Protein 7NYO (pdb70)

B-factor: mean 26.91, std 14.04, range [10.86, 182.81]

Sequence (237 aa):
EQTHRAIFRFVPRHEDELELEEVDDPLLLVEELQAEDYWYEAYNMRTGARGVFPLYYAIEVTEQTHRAIFRFVPRRHEDELELEEVDDPLLVELQAEDYWYEEAYNMRTGARGVFPLYYAIEVTMEQTHRAIFRFVPRHEDELELEEVDDPLLVELQAEDYWYEAYNMRTGARGVFPLYYAIEVTEQTHRAIFRFVPRHEDELELEVDDPLLVELQAEDYWYEAYNMRTGARGVFPLYYAIEVT

Nearest PDB structures (foldseek):
  7nyo-assembly2_DDD  TM=1.004E+00  e=1.410E-10  Homo sapiens
  7nyk-assembly1_AAA  TM=9.822E-01  e=1.799E-10  Homo sapiens
  8rpp-assembly1_D  TM=9.770E-01  e=3.113E-10  Homo sapiens
  7nzb-assembly3_FFF  TM=9.819E-01  e=3.972E-10  Homo sapiens
  2lp5-assembly1_A  TM=8.849E-01  e=2.453E-05  Gallus gallus

Structure (mmCIF, N/CA/C/O backbone):
data_7NYO
#
_entry.id   7NYO
#
_cell.length_a   96.093
_cell.length_b   67.104
_cell.length_c   59.142
_cell.angle_alpha   90.000
_cell.angle_beta   126.701
_cell.angle_gamma   90.000
#
_symmetry.space_group_name_H-M   'C 1 2 1'
#
loop_
_entity.id
_entity.type
_entity.pdbx_description
1 polymer 'SH3 domain of JNK-interacting Protein 1 (JIP1)'
2 non-polymer 'TETRAETHYLENE GLYCOL'
3 non-polymer 'SULFATE ION'
4 non-polymer 1,2-ETHANEDIOL
5 water water
#
loop_
_atom_site.group_PDB
_atom_site.id
_atom_site.type_symbol
_atom_site.label_atom_id
_atom_site.label_alt_id
_atom_site.label_comp_id
_atom_site.label_asym_id
_atom_site.label_entity_id
_atom_site.label_seq_id
_atom_site.pdbx_PDB_ins_code
_atom_site.Cartn_x
_atom_site.Cartn_y
_atom_site.Cartn_z
_atom_site.occupancy
_atom_site.B_iso_or_equiv
_atom_site.auth_seq_id
_atom_site.auth_comp_id
_atom_site.auth_asym_id
_atom_site.auth_atom_id
_atom_site.pdbx_PDB_model_num
ATOM 1 N N . GLU A 1 4 ? 5.076 33.855 22.039 1.000 46.859 490 GLU AAA N 1
ATOM 2 C CA . GLU A 1 4 ? 3.751 33.656 21.402 1.000 48.808 490 GLU AAA CA 1
ATOM 3 C C . GLU A 1 4 ? 3.945 33.269 19.927 1.000 43.292 490 GLU AAA C 1
ATOM 4 O O . GLU A 1 4 ? 4.571 34.052 19.181 1.000 57.447 490 GLU AAA O 1
ATOM 10 N N . GLN A 1 5 ? 3.420 32.099 19.552 1.000 32.488 491 GLN AAA N 1
ATOM 11 C CA . GLN A 1 5 ? 3.467 31.492 18.196 1.000 29.418 491 GLN AAA CA 1
ATOM 12 C C . GLN A 1 5 ? 2.908 32.425 17.112 1.000 27.868 491 GLN AAA C 1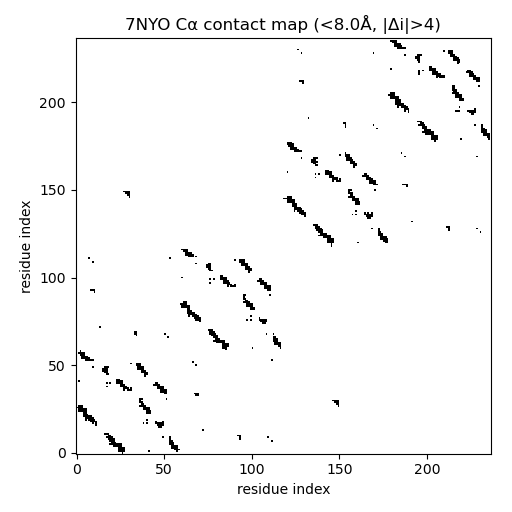
ATOM 13 O O . GLN A 1 5 ? 1.815 32.946 17.300 1.000 28.864 491 GLN AAA O 1
ATOM 19 N N . THR A 1 6 ? 3.630 32.525 15.991 1.000 21.327 492 THR AAA N 1
ATOM 20 C CA . THR A 1 6 ? 3.389 33.431 14.832 1.000 18.752 492 THR AAA CA 1
ATOM 21 C C . THR A 1 6 ? 3.006 32.612 13.608 1.000 18.790 492 THR AAA C 1
ATOM 22 O O . THR A 1 6 ? 2.271 33.163 12.737 1.000 18.070 492 THR AAA O 1
ATOM 26 N N . HIS A 1 7 ? 3.488 31.377 13.509 1.000 15.882 493 HIS AAA N 1
ATOM 27 C CA . HIS A 1 7 ? 3.267 30.502 12.321 1.000 15.222 493 HIS AAA CA 1
ATOM 28 C C . HIS A 1 7 ? 3.060 29.041 12.739 1.000 15.222 493 HIS AAA C 1
ATOM 29 O O . HIS A 1 7 ? 3.297 28.653 13.892 1.000 16.100 493 HIS AAA O 1
ATOM 36 N N . ARG A 1 8 ? 2.581 28.249 11.797 1.000 15.893 494 ARG AAA N 1
ATOM 37 C CA . ARG A 1 8 ? 2.376 26.803 11.933 1.000 14.714 494 ARG AAA CA 1
ATOM 38 C C . ARG A 1 8 ? 2.874 26.150 10.654 1.000 13.535 494 ARG AAA C 1
ATOM 39 O O . ARG A 1 8 ? 2.543 26.604 9.551 1.000 12.713 494 ARG AAA O 1
ATOM 47 N N . ALA A 1 9 ? 3.708 25.129 10.775 1.000 12.419 495 ALA AAA N 1
ATOM 48 C CA . ALA A 1 9 ? 4.163 24.320 9.639 1.000 12.406 495 ALA AAA CA 1
ATOM 49 C C . ALA A 1 9 ? 2.974 23.556 9.037 1.000 11.691 495 ALA AAA C 1
ATOM 50 O O . ALA A 1 9 ? 2.233 22.986 9.825 1.000 13.181 495 ALA AAA O 1
ATOM 52 N N . ILE A 1 10 ? 2.844 23.547 7.718 1.000 13.187 496 ILE AAA N 1
ATOM 53 C CA . ILE A 1 10 ? 1.772 22.777 6.992 1.000 14.324 496 ILE AAA CA 1
ATOM 54 C C . ILE A 1 10 ? 2.331 21.608 6.164 1.000 16.984 496 ILE AAA C 1
ATOM 55 O O . ILE A 1 10 ? 1.504 20.766 5.691 1.000 16.304 496 ILE AAA O 1
ATOM 60 N N . PHE A 1 11 ? 3.648 21.512 5.959 1.000 15.786 497 PHE AAA N 1
ATOM 61 C CA . PHE A 1 11 ? 4.337 20.432 5.220 1.000 18.826 497 PHE AAA CA 1
ATOM 62 C C . PHE A 1 11 ? 5.542 19.974 6.045 1.000 17.085 497 PHE AAA C 1
ATOM 63 O O . PHE A 1 11 ? 6.101 20.791 6.773 1.000 17.466 497 PHE AAA O 1
ATOM 71 N N . ARG A 1 12 ? 5.863 18.688 5.939 1.000 18.166 498 ARG AAA N 1
ATOM 72 C CA . ARG A 1 12 ? 7.056 18.057 6.565 1.000 18.756 498 ARG AAA CA 1
ATOM 73 C C . ARG A 1 12 ? 8.316 18.580 5.844 1.000 16.262 498 ARG AAA C 1
ATOM 74 O O . ARG A 1 12 ? 8.415 18.465 4.593 1.000 15.717 498 ARG AAA O 1
ATOM 82 N N . PHE A 1 13 ? 9.315 19.044 6.619 1.000 15.196 499 PHE AAA N 1
ATOM 83 C CA . PHE A 1 13 ? 10.583 19.596 6.073 1.000 14.610 499 PHE AAA CA 1
ATOM 84 C C . PHE A 1 13 ? 11.723 18.853 6.755 1.000 14.821 499 PHE AAA C 1
ATOM 85 O O . PHE A 1 13 ? 11.793 18.928 7.997 1.000 14.951 499 PHE AAA O 1
ATOM 93 N N . VAL A 1 14 ? 12.444 18.067 5.968 1.000 16.873 500 VAL AAA N 1
ATOM 94 C CA . VAL A 1 14 ? 13.558 17.207 6.459 1.000 17.057 500 VAL AAA CA 1
ATOM 95 C C . VAL A 1 14 ? 14.853 17.905 6.060 1.000 16.930 500 VAL AAA C 1
ATOM 96 O O . VAL A 1 14 ? 15.261 17.869 4.911 1.000 19.790 500 VAL AAA O 1
ATOM 100 N N . PRO A 1 15 ? 15.535 18.588 7.008 1.000 17.564 501 PRO AAA N 1
ATOM 101 C CA . PRO A 1 15 ? 16.830 19.192 6.729 1.000 18.177 501 PRO AAA CA 1
ATOM 102 C C . PRO A 1 15 ? 17.841 18.326 5.976 1.000 20.864 501 PRO AAA C 1
ATOM 103 O O . PRO A 1 15 ? 17.922 17.173 6.293 1.000 22.237 501 PRO AAA O 1
ATOM 107 N N . ARG A 1 16 ? 18.542 18.916 5.019 1.000 18.907 502 ARG AAA N 1
ATOM 108 C CA . ARG A 1 16 ? 19.749 18.336 4.366 1.000 20.494 502 ARG AAA CA 1
ATOM 109 C C . ARG A 1 16 ? 20.958 19.193 4.770 1.000 18.477 502 ARG AAA C 1
ATOM 110 O O . ARG A 1 16 ? 22.094 18.737 4.577 1.000 25.896 502 ARG AAA O 1
ATOM 118 N N . HIS A 1 17 ? 20.745 20.372 5.317 1.000 17.027 503 HIS AAA N 1
ATOM 119 C CA . HIS A 1 17 ? 21.835 21.368 5.579 1.000 17.303 503 HIS AAA CA 1
ATOM 120 C C . HIS A 1 17 ? 21.932 21.738 7.067 1.000 17.880 503 HIS AAA C 1
ATOM 121 O O . HIS A 1 17 ? 20.943 21.709 7.783 1.000 15.261 503 HIS AAA O 1
ATOM 128 N N . GLU A 1 18 ? 23.151 22.019 7.557 1.000 19.470 504 GLU AAA N 1
ATOM 129 C CA . GLU A 1 18 ? 23.420 22.143 9.016 1.000 21.448 504 GLU AAA CA 1
ATOM 130 C C . GLU A 1 18 ? 22.564 23.242 9.672 1.000 21.523 504 GLU AAA C 1
ATOM 131 O O . GLU A 1 18 ? 22.202 23.044 10.850 1.000 22.164 504 GLU AAA O 1
ATOM 137 N N . ASP A 1 19 ? 22.238 24.343 8.974 1.000 18.263 505 ASP AAA N 1
ATOM 138 C CA . ASP A 1 19 ? 21.499 25.514 9.561 1.000 16.036 505 ASP AAA CA 1
ATOM 139 C C . ASP A 1 19 ? 19.968 25.364 9.465 1.000 14.568 505 ASP AAA C 1
ATOM 140 O O . ASP A 1 19 ? 19.287 26.283 9.927 1.000 15.338 505 ASP AAA O 1
ATOM 145 N N . GLU A 1 20 ? 19.463 24.220 9.007 1.000 13.994 506 GLU AAA N 1
ATOM 146 C CA . GLU A 1 20 ? 18.011 24.052 8.752 1.000 13.385 506 GLU AAA CA 1
ATOM 147 C C . GLU A 1 20 ? 17.266 23.614 10.006 1.000 15.118 506 GLU AAA C 1
ATOM 148 O O . GLU A 1 20 ? 17.825 22.850 10.860 1.000 15.419 506 GLU AAA O 1
ATOM 154 N N . LEU A 1 21 ? 15.995 24.030 10.074 1.000 12.906 507 LEU AAA N 1
ATOM 155 C CA . LEU A 1 21 ? 15.030 23.651 11.129 1.000 13.951 507 LEU AAA CA 1
ATOM 156 C C . LEU A 1 21 ? 14.157 22.492 10.654 1.000 14.724 507 LEU AAA C 1
ATOM 157 O O . LEU A 1 21 ? 13.431 22.688 9.669 1.000 17.197 507 LEU AAA O 1
ATOM 162 N N . GLU A 1 22 ? 14.126 21.387 11.382 1.000 15.746 508 GLU AAA N 1
ATOM 163 C CA . GLU A 1 22 ? 13.220 20.260 11.075 1.000 16.340 508 GLU AAA CA 1
ATOM 164 C C . GLU A 1 22 ? 11.787 20.684 11.401 1.000 13.297 508 GLU AAA C 1
ATOM 165 O O . GLU A 1 22 ? 11.528 21.193 12.512 1.000 15.291 508 GLU AAA O 1
ATOM 171 N N . LEU A 1 23 ? 10.865 20.522 10.433 1.000 14.503 509 LEU AAA N 1
ATOM 172 C CA . LEU A 1 23 ? 9.412 20.722 10.682 1.000 14.768 509 LEU AAA CA 1
ATOM 173 C C . LEU A 1 23 ? 8.631 19.418 10.503 1.000 13.948 509 LEU AAA C 1
ATOM 174 O O . LEU A 1 23 ? 8.884 18.706 9.510 1.000 15.227 509 LEU AAA O 1
ATOM 179 N N A GLU A 1 24 ? 7.686 19.169 11.417 0.660 14.373 510 GLU AAA N 1
ATOM 180 N N B GLU A 1 24 ? 7.695 19.142 11.416 0.330 13.477 510 GLU AAA N 1
ATOM 181 C CA A GLU A 1 24 ? 6.563 18.204 11.230 0.660 16.868 510 GLU AAA CA 1
ATOM 182 C CA B GLU A 1 24 ? 6.577 18.185 11.187 0.330 14.912 510 GLU AAA CA 1
ATOM 183 C C A GLU A 1 24 ? 5.288 19.018 11.000 0.660 14.633 510 GLU AAA C 1
ATOM 184 C C B GLU A 1 24 ? 5.301 19.005 10.994 0.330 14.715 510 GLU AAA C 1
ATOM 185 O O A GLU A 1 24 ? 5.181 20.135 11.526 0.660 14.741 510 GLU AAA O 1
ATOM 186 O O B GLU A 1 24 ? 5.220 20.122 11.530 0.330 13.978 510 GLU AAA O 1
ATOM 197 N N . VAL A 1 25 ? 4.348 18.458 10.244 1.000 15.920 511 VAL AAA N 1
ATOM 198 C CA . VAL A 1 25 ? 3.038 19.118 10.028 1.000 14.359 511 VAL AAA CA 1
ATOM 199 C C . VAL A 1 25 ? 2.430 19.467 11.397 1.000 14.643 511 VAL AAA C 1
ATOM 200 O O . VAL A 1 25 ? 2.412 18.573 12.297 1.000 15.233 511 VAL AAA O 1
ATOM 204 N N . ASP A 1 26 ? 1.962 20.710 11.538 1.000 14.047 512 ASP AAA N 1
ATOM 205 C CA . ASP A 1 26 ? 1.291 21.284 12.723 1.000 14.683 512 ASP AAA CA 1
ATOM 206 C C . ASP A 1 26 ? 2.295 21.847 13.733 1.000 15.295 512 ASP AAA C 1
ATOM 207 O O . ASP A 1 26 ? 1.819 22.345 14.755 1.000 16.607 512 ASP AAA O 1
ATOM 212 N N . ASP A 1 27 ? 3.613 21.811 13.477 1.000 14.268 513 ASP AAA N 1
ATOM 213 C CA . ASP A 1 27 ? 4.511 22.376 14.511 1.000 13.570 513 ASP AAA CA 1
ATOM 214 C C . ASP A 1 27 ? 4.212 23.863 14.675 1.000 13.159 513 ASP AAA C 1
ATOM 215 O O . ASP A 1 27 ? 4.182 24.603 13.692 1.000 13.871 513 ASP AAA O 1
ATOM 220 N N . PRO A 1 28 ? 4.097 24.352 15.935 1.000 14.417 514 PRO AAA N 1
ATOM 221 C CA . PRO A 1 28 ? 4.013 25.793 16.191 1.000 12.960 514 PRO AAA CA 1
ATOM 222 C C . PRO A 1 28 ? 5.384 26.473 16.123 1.000 14.224 514 PRO AAA C 1
ATOM 223 O O . PRO A 1 28 ? 6.298 25.918 16.679 1.000 15.207 514 PRO AAA O 1
ATOM 227 N N . LEU A 1 29 ? 5.479 27.647 15.489 1.000 14.728 515 LEU AAA N 1
ATOM 228 C CA . LEU A 1 29 ? 6.760 28.310 15.177 1.000 13.895 515 LEU AAA CA 1
ATOM 229 C C . LEU A 1 29 ? 6.700 29.753 15.647 1.000 16.517 515 LEU AAA C 1
ATOM 230 O O . LEU A 1 29 ? 5.650 30.364 15.565 1.000 15.455 515 LEU AAA O 1
ATOM 235 N N . LEU A 1 30 ? 7.822 30.242 16.164 1.000 17.236 516 LEU AAA N 1
ATOM 236 C CA A LEU A 1 30 ? 8.027 31.663 16.536 0.500 18.061 516 LEU AAA CA 1
ATOM 237 C CA B LEU A 1 30 ? 8.028 31.664 16.531 0.500 17.553 516 LEU AAA CA 1
ATOM 238 C C . LEU A 1 30 ? 9.034 32.237 15.538 1.000 17.270 516 LEU AAA C 1
ATOM 239 O O . LEU A 1 30 ? 10.206 31.781 15.571 1.000 16.393 516 LEU AAA O 1
ATOM 248 N N . VAL A 1 31 ? 8.566 33.125 14.660 1.000 17.623 517 VAL AAA N 1
ATOM 249 C CA . VAL A 1 31 ? 9.365 33.878 13.665 1.000 18.430 517 VAL AAA CA 1
ATOM 250 C C . VAL A 1 31 ? 9.434 35.327 14.153 1.000 21.434 517 VAL AAA C 1
ATOM 251 O O . VAL A 1 31 ? 8.366 36.012 14.192 1.000 22.180 517 VAL AAA O 1
ATOM 255 N N . GLU A 1 32 ? 10.631 35.750 14.566 1.000 21.813 518 GLU AAA N 1
ATOM 256 C CA A GLU A 1 32 ? 10.918 37.119 15.079 0.500 24.608 518 GLU AAA CA 1
ATOM 257 C CA B GLU A 1 32 ? 10.865 37.132 15.066 0.500 24.492 518 GLU AAA CA 1
ATOM 258 C C . GLU A 1 32 ? 11.376 38.018 13.918 1.000 20.857 518 GLU AAA C 1
ATOM 259 O O . GLU A 1 32 ? 11.050 39.213 13.943 1.000 23.025 518 GLU AAA O 1
ATOM 270 N N . LEU A 1 33 ? 12.172 37.469 12.992 1.000 22.240 519 LEU AAA N 1
ATOM 271 C CA . LEU A 1 33 ? 12.940 38.247 11.975 1.000 19.677 519 LEU AAA CA 1
ATOM 272 C C . LEU A 1 33 ? 12.215 38.297 10.636 1.000 20.153 519 LEU AAA C 1
ATOM 273 O O . LEU A 1 33 ? 11.514 37.347 10.333 1.000 18.693 519 LEU AAA O 1
ATOM 278 N N . GLN A 1 34 ? 12.511 39.319 9.824 1.000 21.625 520 GLN AAA N 1
ATOM 279 C CA . GLN A 1 34 ? 12.081 39.402 8.398 1.000 23.115 520 GLN AAA CA 1
ATOM 280 C C . GLN A 1 34 ? 12.662 38.215 7.642 1.000 21.400 520 GLN AAA C 1
ATOM 281 O O . GLN A 1 34 ? 13.777 37.823 7.977 1.000 22.527 520 GLN AAA O 1
ATOM 287 N N . ALA A 1 35 ? 11.923 37.652 6.674 1.000 23.476 521 ALA AAA N 1
ATOM 288 C CA . ALA A 1 35 ? 12.420 36.606 5.750 1.000 26.670 521 ALA AAA CA 1
ATOM 289 C C . ALA A 1 35 ? 13.632 37.163 5.004 1.000 24.621 521 ALA AAA C 1
ATOM 290 O O . ALA A 1 35 ? 13.693 38.382 4.744 1.000 29.735 521 ALA AAA O 1
ATOM 292 N N . GLU A 1 36 ? 14.564 36.300 4.643 1.000 23.742 522 GLU AAA N 1
ATOM 293 C CA . GLU A 1 36 ? 15.732 36.703 3.817 1.000 25.198 522 GLU AAA CA 1
ATOM 294 C C . GLU A 1 36 ? 15.737 35.780 2.601 1.000 23.489 522 GLU AAA C 1
ATOM 295 O O . GLU A 1 36 ? 15.933 34.605 2.795 1.000 24.054 522 GLU AAA O 1
ATOM 301 N N . ASP A 1 37 ? 15.470 36.302 1.405 1.000 22.797 523 ASP AAA N 1
ATOM 302 C CA . ASP A 1 37 ? 15.493 35.482 0.171 1.000 23.305 523 ASP AAA CA 1
ATOM 303 C C . ASP A 1 37 ? 14.500 34.322 0.341 1.000 18.319 523 ASP AAA C 1
ATOM 304 O O . ASP A 1 37 ? 14.818 33.228 -0.085 1.000 18.302 523 ASP AAA O 1
ATOM 309 N N . TYR A 1 38 ? 13.342 34.564 0.950 1.000 19.411 524 TYR AAA N 1
ATOM 310 C CA . TYR A 1 38 ? 12.222 33.591 1.026 1.000 19.730 524 TYR AAA CA 1
ATOM 311 C C . TYR A 1 38 ? 12.589 32.395 1.908 1.000 18.723 524 TYR AAA C 1
ATOM 312 O O . TYR A 1 38 ? 12.040 31.288 1.757 1.000 17.131 524 TYR AAA O 1
ATOM 321 N N . TRP A 1 39 ? 13.489 32.619 2.858 1.000 14.977 525 TRP AAA N 1
ATOM 322 C CA . TRP A 1 39 ? 13.681 31.705 4.013 1.000 14.536 525 TRP AAA CA 1
ATOM 323 C C . TRP A 1 39 ? 13.258 32.419 5.308 1.000 14.798 525 TRP AAA C 1
ATOM 324 O O . TRP A 1 39 ? 13.517 33.637 5.455 1.000 18.549 525 TRP AAA O 1
ATOM 335 N N . TYR A 1 40 ? 12.667 31.677 6.233 1.000 14.254 526 TYR AAA N 1
ATOM 336 C CA . TYR A 1 40 ? 12.362 32.130 7.603 1.000 15.117 526 TYR AAA CA 1
ATOM 337 C C . TYR A 1 40 ? 13.392 31.543 8.563 1.000 15.924 526 TYR AAA C 1
ATOM 338 O O . TYR A 1 40 ? 13.744 30.370 8.445 1.000 17.065 526 TYR AAA O 1
ATOM 347 N N . GLU A 1 41 ? 13.801 32.347 9.538 1.000 16.485 527 GLU AAA N 1
ATOM 348 C CA . GLU A 1 41 ? 14.508 31.846 10.737 1.000 16.503 527 GLU AAA CA 1
ATOM 349 C C . GLU A 1 41 ? 13.452 31.666 11.829 1.000 16.264 527 GLU AAA C 1
ATOM 350 O O . GLU A 1 41 ? 12.630 32.588 11.985 1.000 16.734 527 GLU AAA O 1
ATOM 356 N N . ALA A 1 42 ? 13.418 30.533 12.535 1.000 14.381 528 ALA AAA N 1
ATOM 357 C CA . ALA A 1 42 ? 12.374 30.297 13.557 1.000 14.776 528 ALA AAA CA 1
ATOM 358 C C . ALA A 1 42 ? 12.865 29.461 14.723 1.000 13.062 528 ALA AAA C 1
ATOM 359 O O . ALA A 1 42 ? 13.904 28.830 14.583 1.000 13.606 528 ALA AAA O 1
ATOM 361 N N . TYR A 1 43 ? 12.110 29.556 15.798 1.000 12.781 529 TYR AAA N 1
ATOM 362 C CA . TYR A 1 43 ? 12.137 28.679 16.986 1.000 14.393 529 TYR AAA CA 1
ATOM 363 C C . TYR A 1 43 ? 10.929 27.752 16.888 1.000 14.253 529 TYR AAA C 1
ATOM 364 O O . TYR A 1 43 ? 9.809 28.269 16.692 1.000 14.141 529 TYR AAA O 1
ATOM 373 N N . ASN A 1 44 ? 11.186 26.462 16.867 1.000 12.671 530 ASN AAA N 1
ATOM 374 C CA . ASN A 1 44 ? 10.147 25.400 16.867 1.000 12.662 530 ASN AAA CA 1
ATOM 375 C C . ASN A 1 44 ? 9.693 25.169 18.302 1.000 14.828 530 ASN AAA C 1
ATOM 376 O O . ASN A 1 44 ? 10.463 24.640 19.073 1.000 16.087 530 ASN AAA O 1
ATOM 381 N N . MET A 1 45 ? 8.458 25.498 18.621 1.000 16.083 531 MET AAA N 1
ATOM 382 C CA . MET A 1 45 ? 7.921 25.491 19.989 1.000 15.624 531 MET AAA CA 1
ATOM 383 C C . MET A 1 45 ? 7.618 24.077 20.462 1.000 17.832 531 MET AAA C 1
ATOM 384 O O . MET A 1 45 ? 7.486 23.919 21.693 1.000 21.530 531 MET AAA O 1
ATOM 389 N N . ARG A 1 46 ? 7.525 23.091 19.553 1.000 14.848 532 ARG AAA N 1
ATOM 390 C CA . ARG A 1 46 ? 7.432 21.660 19.930 1.000 17.179 532 ARG AAA CA 1
ATOM 391 C C . ARG A 1 46 ? 8.822 21.175 20.376 1.000 17.559 532 ARG AAA C 1
ATOM 392 O O . ARG A 1 46 ? 8.935 20.582 21.440 1.000 21.881 532 ARG AAA O 1
ATOM 400 N N . THR A 1 47 ? 9.808 21.311 19.517 1.000 16.009 533 THR AAA N 1
ATOM 401 C CA . THR A 1 47 ? 11.112 20.635 19.683 1.000 17.312 533 THR AAA CA 1
ATOM 402 C C . THR A 1 47 ? 12.068 21.520 20.488 1.000 15.612 533 THR AAA C 1
ATOM 403 O O . THR A 1 47 ? 12.972 20.945 21.124 1.000 17.893 533 THR AAA O 1
ATOM 407 N N . GLY A 1 48 ? 11.913 22.842 20.457 1.000 15.020 534 GLY AAA N 1
ATOM 408 C CA . GLY A 1 48 ? 12.897 23.765 21.071 1.000 13.429 534 GLY AAA CA 1
ATOM 409 C C . GLY A 1 48 ? 14.067 24.044 20.142 1.000 15.430 534 GLY AAA C 1
ATOM 410 O O . GLY A 1 48 ? 15.030 24.700 20.596 1.000 17.103 534 GLY AAA O 1
ATOM 411 N N . ALA A 1 49 ? 14.080 23.503 18.927 1.000 12.905 535 ALA AAA N 1
ATOM 412 C CA . ALA A 1 49 ? 15.142 23.678 17.916 1.000 13.604 535 ALA AAA CA 1
ATOM 413 C C . ALA A 1 49 ? 14.978 25.036 17.208 1.000 15.057 535 ALA AAA C 1
ATOM 414 O O . ALA A 1 49 ? 13.858 25.558 17.123 1.000 14.105 535 ALA AAA O 1
ATOM 416 N N . ARG A 1 50 ? 16.064 25.554 16.678 1.000 14.620 536 ARG AAA N 1
ATOM 417 C CA . ARG A 1 50 ? 16.192 26.808 15.907 1.000 14.878 536 ARG AAA CA 1
ATOM 418 C C . ARG A 1 50 ? 16.831 26.505 14.550 1.000 15.057 536 ARG AAA C 1
ATOM 419 O O . ARG A 1 50 ? 17.727 25.617 14.449 1.000 14.944 536 ARG AAA O 1
ATOM 427 N N . GLY A 1 51 ? 16.518 27.322 13.564 1.000 13.580 537 GLY AAA N 1
ATOM 428 C CA . GLY A 1 51 ? 17.114 27.242 12.223 1.000 11.550 537 GLY AAA CA 1
ATOM 429 C C . GLY A 1 51 ? 16.182 27.795 11.127 1.000 10.860 537 GLY AAA C 1
ATOM 430 O O . GLY A 1 51 ? 15.141 28.417 11.458 1.000 13.413 537 GLY 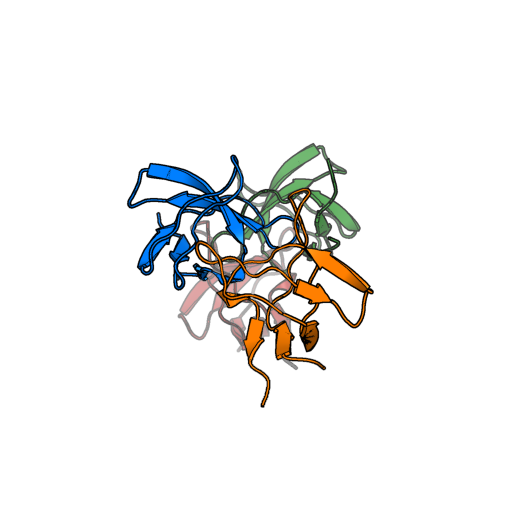AAA O 1
ATOM 431 N N . VAL A 1 52 ? 16.615 27.674 9.906 1.000 11.473 538 VAL AAA N 1
ATOM 432 C CA . VAL A 1 52 ? 15.897 28.299 8.742 1.000 13.023 538 VAL AAA CA 1
ATOM 433 C C . VAL A 1 52 ? 15.069 27.242 8.028 1.000 13.991 538 VAL AAA C 1
ATOM 434 O O . VAL A 1 52 ? 15.386 26.083 8.070 1.000 13.088 538 VAL AAA O 1
ATOM 438 N N . PHE A 1 53 ? 14.000 27.676 7.370 1.000 11.870 539 PHE AAA N 1
ATOM 439 C CA . PHE A 1 53 ? 13.226 26.770 6.507 1.000 13.016 539 PHE AAA CA 1
ATOM 440 C C . PHE A 1 53 ? 12.602 27.617 5.408 1.000 12.856 539 PHE AAA C 1
ATOM 441 O O . PHE A 1 53 ? 12.481 28.830 5.546 1.000 13.318 539 PHE AAA O 1
ATOM 449 N N . PRO A 1 54 ? 12.182 26.974 4.299 1.000 14.764 540 PRO AAA N 1
ATOM 450 C CA . PRO A 1 54 ? 11.689 27.700 3.131 1.000 14.982 540 PRO AAA CA 1
ATOM 451 C C . PRO A 1 54 ? 10.283 28.249 3.414 1.000 14.539 540 PRO AAA C 1
ATOM 452 O O . PRO A 1 54 ? 9.514 27.596 4.018 1.000 15.373 540 PRO AAA O 1
ATOM 456 N N . LEU A 1 55 ? 10.072 29.508 3.082 1.000 14.716 541 LEU AAA N 1
ATOM 457 C CA . LEU A 1 55 ? 8.924 30.335 3.546 1.000 16.522 541 LEU AAA CA 1
ATOM 458 C C . LEU A 1 55 ? 7.551 29.649 3.328 1.000 14.604 541 LEU AAA C 1
ATOM 459 O O . LEU A 1 55 ? 6.692 29.788 4.204 1.000 16.060 541 LEU AAA O 1
ATOM 464 N N . TYR A 1 56 ? 7.366 28.879 2.251 1.000 13.957 542 TYR AAA N 1
ATOM 465 C CA . TYR A 1 56 ? 6.008 28.384 1.900 1.000 14.113 542 TYR AAA CA 1
ATOM 466 C C . TYR A 1 56 ? 5.626 27.103 2.640 1.000 14.406 542 TYR AAA C 1
ATOM 467 O O . TYR A 1 56 ? 4.518 26.528 2.427 1.000 15.170 542 TYR AAA O 1
ATOM 476 N N . TYR A 1 57 ? 6.521 26.604 3.508 1.000 11.991 543 TYR AAA N 1
ATOM 477 C CA . TYR A 1 57 ? 6.246 25.458 4.392 1.000 12.009 543 TYR AAA CA 1
ATOM 478 C C . TYR A 1 57 ? 5.360 25.865 5.593 1.000 12.024 543 TYR AAA C 1
ATOM 479 O O . TYR A 1 57 ? 4.905 24.942 6.339 1.000 12.708 543 TYR AAA O 1
ATOM 488 N N . ALA A 1 58 ? 5.128 27.167 5.859 1.000 13.352 544 ALA AAA N 1
ATOM 489 C CA . ALA A 1 58 ? 4.325 27.597 7.014 1.000 14.625 544 ALA AAA CA 1
ATOM 490 C C . ALA A 1 58 ? 3.245 28.601 6.621 1.000 14.244 544 ALA AAA C 1
ATOM 491 O O . ALA A 1 58 ? 3.455 29.320 5.639 1.000 15.495 544 ALA AAA O 1
ATOM 493 N N . ILE A 1 59 ? 2.150 28.586 7.382 1.000 14.716 545 ILE AAA N 1
ATOM 494 C CA . ILE A 1 59 ? 1.135 29.674 7.355 1.000 16.312 545 ILE AAA CA 1
ATOM 495 C C . ILE A 1 59 ? 1.275 30.557 8.596 1.000 17.350 545 ILE AAA C 1
ATOM 496 O O . ILE A 1 59 ? 1.706 30.059 9.655 1.000 17.492 545 ILE AAA O 1
ATOM 501 N N . GLU A 1 60 ? 0.917 31.836 8.440 1.000 16.582 546 GLU AAA N 1
ATOM 502 C CA . GLU A 1 60 ? 0.850 32.866 9.509 1.000 19.474 546 GLU AAA CA 1
ATOM 503 C C . GLU A 1 60 ? -0.366 32.583 10.385 1.000 18.603 546 GLU AAA C 1
ATOM 504 O O . GLU A 1 60 ? -1.472 32.407 9.805 1.000 19.893 546 GLU AAA O 1
ATOM 510 N N . VAL A 1 61 ? -0.232 32.552 11.716 1.000 18.528 547 VAL AAA N 1
ATOM 511 C CA . VAL A 1 61 ? -1.435 32.375 12.575 1.000 21.691 547 VAL AAA CA 1
ATOM 512 C C . VAL A 1 61 ? -1.685 33.698 13.312 1.000 30.100 547 VAL AAA C 1
ATOM 513 O O . VAL A 1 61 ? -0.719 34.372 13.707 1.000 33.610 547 VAL AAA O 1
ATOM 517 N N . THR A 1 62 ? -2.967 34.070 13.387 1.000 44.017 548 THR AAA N 1
ATOM 518 C CA . THR A 1 62 ? -3.462 35.449 13.652 1.000 49.803 548 THR AAA CA 1
ATOM 519 C C . THR A 1 62 ? -3.403 35.715 15.161 1.000 78.551 548 THR AAA C 1
ATOM 520 O O . THR A 1 62 ? -4.234 36.440 15.678 1.000 71.675 548 THR AAA O 1
ATOM 524 N N . GLU B 1 4 ? 11.933 15.035 -21.520 1.000 52.284 490 GLU BBB N 1
ATOM 525 C CA . GLU B 1 4 ? 10.802 16.002 -21.550 1.000 44.916 490 GLU BBB CA 1
ATOM 526 C C . GLU B 1 4 ? 10.449 16.461 -20.130 1.000 36.766 490 GLU BBB C 1
ATOM 527 O O . GLU B 1 4 ? 10.833 15.781 -19.170 1.000 35.858 490 GLU BBB O 1
ATOM 533 N N . GLN B 1 5 ? 9.728 17.578 -20.010 1.000 35.644 491 GLN BBB N 1
ATOM 534 C CA . GLN B 1 5 ? 9.321 18.182 -18.707 1.000 27.962 491 GLN BBB CA 1
ATOM 535 C C . GLN B 1 5 ? 8.501 17.198 -17.876 1.000 23.521 491 GLN BBB C 1
ATOM 536 O O . GLN B 1 5 ? 7.440 16.783 -18.379 1.000 28.775 491 GLN BBB O 1
ATOM 542 N N . THR B 1 6 ? 8.914 16.921 -16.629 1.000 24.394 492 THR BBB N 1
ATOM 543 C CA . THR B 1 6 ? 8.235 16.015 -15.652 1.000 22.344 492 THR BBB CA 1
ATOM 544 C C . THR B 1 6 ? 7.502 16.851 -14.595 1.000 25.246 492 THR BBB C 1
ATOM 545 O O . THR B 1 6 ? 6.469 16.398 -14.114 1.000 25.687 492 THR BBB O 1
ATOM 549 N N . HIS B 1 7 ? 8.039 18.011 -14.206 1.000 20.022 493 HIS BBB N 1
ATOM 550 C CA . HIS B 1 7 ? 7.518 18.744 -13.029 1.000 16.126 493 HIS BBB CA 1
ATOM 551 C C . HIS B 1 7 ? 7.419 20.235 -13.343 1.000 15.486 493 H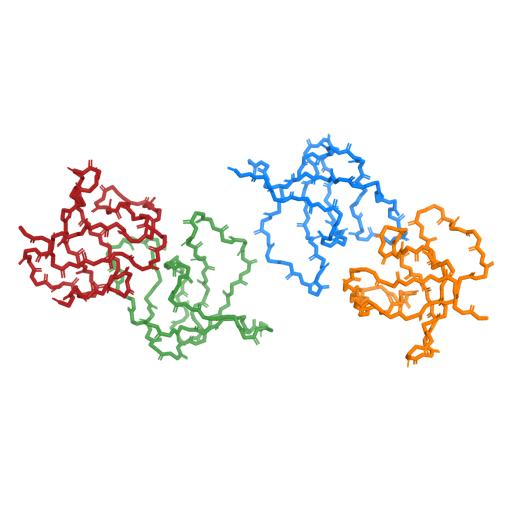IS BBB C 1
ATOM 552 O O . HIS B 1 7 ? 7.997 20.675 -14.324 1.000 16.545 493 HIS BBB O 1
ATOM 559 N N . ARG B 1 8 ? 6.781 20.995 -12.461 1.000 15.057 494 ARG BBB N 1
ATOM 560 C CA . ARG B 1 8 ? 6.680 22.466 -12.593 1.000 15.125 494 ARG BBB CA 1
ATOM 561 C C . ARG B 1 8 ? 6.867 23.103 -11.197 1.000 14.821 494 ARG BBB C 1
ATOM 562 O O . ARG B 1 8 ? 6.256 22.610 -10.207 1.000 12.947 494 ARG BBB O 1
ATOM 570 N N . ALA B 1 9 ? 7.692 24.157 -11.114 1.000 14.903 495 ALA BBB N 1
ATOM 571 C CA . ALA B 1 9 ? 7.903 24.870 -9.825 1.000 14.155 495 ALA BBB CA 1
ATOM 572 C C . ALA B 1 9 ? 6.633 25.663 -9.461 1.000 14.204 495 ALA BBB C 1
ATOM 573 O O . ALA B 1 9 ? 6.078 26.304 -10.358 1.000 15.265 495 ALA BBB O 1
ATOM 575 N N . ILE B 1 10 ? 6.212 25.629 -8.201 1.000 13.652 496 ILE BBB N 1
ATOM 576 C CA . ILE B 1 10 ? 4.975 26.332 -7.756 1.000 14.947 496 ILE BBB CA 1
ATOM 577 C C . ILE B 1 10 ? 5.307 27.446 -6.748 1.000 16.093 496 ILE BBB C 1
ATOM 578 O O . ILE B 1 10 ? 4.452 28.299 -6.513 1.000 15.915 496 ILE BBB O 1
ATOM 583 N N . PHE B 1 11 ? 6.511 27.459 -6.149 1.000 15.503 497 PHE BBB N 1
ATOM 584 C CA . PHE B 1 11 ? 6.943 28.505 -5.191 1.000 15.726 497 PHE BBB CA 1
ATOM 585 C C . PHE B 1 11 ? 8.358 28.971 -5.523 1.000 15.519 497 PHE BBB C 1
ATOM 586 O O . PHE B 1 11 ? 9.146 28.114 -5.953 1.000 17.204 497 PHE BBB O 1
ATOM 594 N N . ARG B 1 12 ? 8.613 30.284 -5.346 1.000 17.484 498 ARG BBB N 1
ATOM 595 C CA . ARG B 1 12 ? 9.936 30.960 -5.494 1.000 14.944 498 ARG BBB CA 1
ATOM 596 C C . ARG B 1 12 ? 10.907 30.318 -4.500 1.000 14.942 498 ARG BBB C 1
ATOM 597 O O . ARG B 1 12 ? 10.603 30.320 -3.302 1.000 13.975 498 ARG BBB O 1
ATOM 605 N N . PHE B 1 13 ? 12.047 29.843 -5.016 1.000 12.858 499 PHE BBB N 1
ATOM 606 C CA . PHE B 1 13 ? 13.106 29.246 -4.166 1.000 13.427 499 PHE BBB CA 1
ATOM 607 C C . PHE B 1 13 ? 14.430 29.904 -4.553 1.000 13.478 499 PHE BBB C 1
ATOM 608 O O . PHE B 1 13 ? 14.885 29.695 -5.644 1.000 12.972 499 PHE BBB O 1
ATOM 616 N N . VAL B 1 14 ? 14.977 30.670 -3.600 1.000 15.329 500 VAL BBB N 1
ATOM 617 C CA . VAL B 1 14 ? 16.309 31.311 -3.745 1.000 15.793 500 VAL BBB CA 1
ATOM 618 C C . VAL B 1 14 ? 17.320 30.468 -2.947 1.000 14.227 500 VAL BBB C 1
ATOM 619 O O . VAL B 1 14 ? 17.214 30.339 -1.741 1.000 14.649 500 VAL BBB O 1
ATOM 623 N N . PRO B 1 15 ? 18.284 29.803 -3.612 1.000 16.577 501 PRO BBB N 1
ATOM 624 C CA . PRO B 1 15 ? 19.311 29.044 -2.901 1.000 15.847 501 PRO BBB CA 1
ATOM 625 C C . PRO B 1 15 ? 20.042 29.822 -1.789 1.000 17.849 501 PRO BBB C 1
ATOM 626 O O . PRO B 1 15 ? 20.459 30.964 -1.964 1.000 19.773 501 PRO BBB O 1
ATOM 630 N N . ARG B 1 16 ? 20.163 29.152 -0.654 1.000 16.649 502 ARG BBB N 1
ATOM 631 C CA A ARG B 1 16 ? 20.999 29.568 0.507 0.500 18.486 502 ARG BBB CA 1
ATOM 632 C CA B ARG B 1 16 ? 21.003 29.583 0.488 0.500 17.338 502 ARG BBB CA 1
ATOM 633 C C . ARG B 1 16 ? 22.203 28.625 0.579 1.000 16.578 502 ARG BBB C 1
ATOM 634 O O . ARG B 1 16 ? 23.228 29.020 1.153 1.000 19.454 502 ARG BBB O 1
ATOM 649 N N . HIS B 1 17 ? 22.091 27.423 0.009 1.000 15.146 503 HIS BBB N 1
ATOM 650 C CA . HIS B 1 17 ? 23.098 26.345 0.175 1.000 15.572 503 HIS BBB CA 1
ATOM 651 C C . HIS B 1 17 ? 23.684 25.955 -1.170 1.000 17.156 503 HIS BBB C 1
ATOM 652 O O . HIS B 1 17 ? 23.064 26.195 -2.222 1.000 19.044 503 HIS BBB O 1
ATOM 659 N N . GLU B 1 18 ? 24.881 25.375 -1.147 1.000 17.471 504 GLU BBB N 1
ATOM 660 C CA . GLU B 1 18 ? 25.711 25.270 -2.374 1.000 18.155 504 GLU BBB CA 1
ATOM 661 C C . GLU B 1 18 ? 25.177 24.197 -3.341 1.000 17.994 504 GLU BBB C 1
ATOM 662 O O . GLU B 1 18 ? 25.624 24.202 -4.474 1.000 21.583 504 GLU BBB O 1
ATOM 668 N N . ASP B 1 19 ? 24.282 23.304 -2.933 1.000 17.296 505 ASP BBB N 1
ATOM 669 C CA . ASP B 1 19 ? 23.768 22.233 -3.844 1.000 15.881 505 ASP BBB CA 1
ATOM 670 C C . ASP B 1 19 ? 22.356 22.551 -4.335 1.000 17.240 505 ASP BBB C 1
ATOM 671 O O . ASP B 1 19 ? 21.779 21.666 -5.013 1.000 17.059 505 ASP BBB O 1
ATOM 676 N N . GLU B 1 20 ? 21.834 23.748 -4.060 1.000 14.269 506 GLU BBB N 1
ATOM 677 C CA . GLU B 1 20 ? 20.396 24.013 -4.319 1.000 14.439 506 GLU BBB CA 1
ATOM 678 C C . GLU B 1 20 ? 20.198 24.548 -5.733 1.000 16.351 506 GLU BBB C 1
ATOM 679 O O . GLU B 1 20 ? 21.040 25.286 -6.266 1.000 18.529 506 GLU BBB O 1
ATOM 685 N N . LEU B 1 21 ? 18.996 24.274 -6.257 1.000 13.294 507 LEU BBB N 1
ATOM 686 C CA . LEU B 1 21 ? 18.508 24.775 -7.566 1.000 15.614 507 LEU BBB CA 1
ATOM 687 C C . LEU B 1 21 ? 17.586 25.983 -7.371 1.000 15.181 507 LEU BBB C 1
ATOM 688 O O . LEU B 1 21 ? 16.555 25.838 -6.685 1.000 16.805 507 LEU BBB O 1
ATOM 693 N N . GLU B 1 22 ? 17.916 27.108 -7.985 1.000 15.377 508 GLU BBB N 1
ATOM 694 C CA . GLU B 1 22 ? 17.007 28.286 -7.999 1.000 16.681 508 GLU BBB CA 1
ATOM 695 C C . GLU B 1 22 ? 15.724 27.931 -8.781 1.000 17.508 508 GLU BBB C 1
ATOM 696 O O . GLU B 1 22 ? 15.815 27.342 -9.890 1.000 16.899 508 GLU BBB O 1
ATOM 702 N N . LEU B 1 23 ? 14.585 28.287 -8.194 1.000 13.331 509 LEU BBB N 1
ATOM 703 C CA . LEU B 1 23 ? 13.248 28.195 -8.874 1.000 13.546 509 LEU BBB CA 1
ATOM 704 C C . LEU B 1 23 ? 12.557 29.547 -8.917 1.000 14.442 509 LEU BBB C 1
ATOM 705 O O . LEU B 1 23 ? 12.486 30.232 -7.898 1.000 16.663 509 LEU BBB O 1
ATOM 710 N N A GLU B 1 24 ? 11.920 29.789 -10.062 0.500 16.597 510 GLU BBB N 1
ATOM 711 N N B GLU B 1 24 ? 12.003 29.883 -10.087 0.500 16.262 510 GLU BBB N 1
ATOM 712 C CA A GLU B 1 24 ? 10.891 30.837 -10.276 0.500 18.303 510 GLU BBB CA 1
ATOM 713 C CA B GLU B 1 24 ? 10.895 30.870 -10.243 0.500 17.782 510 GLU BBB CA 1
ATOM 714 C C A GLU B 1 24 ? 9.564 30.114 -10.491 0.500 18.871 510 GLU BBB C 1
ATOM 715 C C B GLU B 1 24 ? 9.581 30.111 -10.451 0.500 18.582 510 GLU BBB C 1
ATOM 716 O O A GLU B 1 24 ? 9.585 28.977 -11.012 0.500 16.042 510 GLU BBB O 1
ATOM 717 O O B GLU B 1 24 ? 9.623 28.964 -10.953 0.500 15.912 510 GLU BBB O 1
ATOM 728 N N . VAL B 1 25 ? 8.462 30.726 -10.074 1.000 18.165 511 VAL BBB N 1
ATOM 729 C CA . VAL B 1 25 ? 7.126 30.099 -10.247 1.000 18.619 511 VAL BBB CA 1
ATOM 730 C C . VAL B 1 25 ? 6.911 29.706 -11.724 1.000 17.418 511 VAL BBB C 1
ATOM 731 O O . VAL B 1 25 ? 7.190 30.531 -12.610 1.000 19.840 511 VAL BBB O 1
ATOM 735 N N . ASP B 1 26 ? 6.389 28.498 -11.966 1.000 18.326 512 ASP BBB N 1
ATOM 736 C CA . ASP B 1 26 ? 6.095 27.958 -13.321 1.000 18.879 512 ASP BBB CA 1
ATOM 737 C C . ASP B 1 26 ? 7.358 27.559 -14.095 1.000 18.858 512 ASP BBB C 1
ATOM 738 O O . ASP B 1 26 ? 7.257 27.242 -15.269 1.000 20.461 512 ASP BBB O 1
ATOM 743 N N . ASP B 1 27 ? 8.538 27.541 -13.481 1.000 18.042 513 ASP BBB N 1
ATOM 744 C CA . ASP B 1 27 ? 9.752 27.000 -14.144 1.000 19.966 513 ASP BBB CA 1
ATOM 745 C C . ASP B 1 27 ? 9.535 25.537 -14.507 1.000 16.433 513 ASP BBB C 1
ATOM 746 O O . ASP B 1 27 ? 9.036 24.772 -13.680 1.000 18.714 513 ASP BBB O 1
ATOM 751 N N . PRO B 1 28 ? 9.850 25.145 -15.770 1.000 19.434 514 PRO BBB N 1
ATOM 752 C CA . PRO B 1 28 ? 9.771 23.753 -16.185 1.000 19.236 514 PRO BBB CA 1
ATOM 753 C C . PRO B 1 28 ? 10.967 22.952 -15.644 1.000 18.703 514 PRO BBB C 1
ATOM 754 O O . PRO B 1 28 ? 12.105 23.402 -15.778 1.000 19.777 514 PRO BBB O 1
ATOM 758 N N . LEU B 1 29 ? 10.693 21.754 -15.117 1.000 20.238 515 LEU BBB N 1
ATOM 759 C CA . LEU B 1 29 ? 11.717 20.911 -14.454 1.000 19.383 515 LEU BBB CA 1
ATOM 760 C C . LEU B 1 29 ? 11.743 19.492 -15.027 1.000 22.315 515 LEU BBB C 1
ATOM 761 O O . LEU B 1 29 ? 10.672 18.933 -15.325 1.000 21.614 515 LEU BBB O 1
ATOM 766 N N . LEU B 1 30 ? 12.945 18.922 -15.121 1.000 21.433 516 LEU BBB N 1
ATOM 767 C CA . LEU B 1 30 ? 13.148 17.500 -15.452 1.000 23.304 516 LEU BBB CA 1
ATOM 768 C C . LEU B 1 30 ? 13.729 16.815 -14.229 1.000 20.684 516 LEU BBB C 1
ATOM 769 O O . LEU B 1 30 ? 14.904 17.088 -13.888 1.000 23.721 516 LEU BBB O 1
ATOM 774 N N . VAL B 1 31 ? 12.937 15.931 -13.642 1.000 24.644 517 VAL BBB N 1
ATOM 775 C CA . VAL B 1 31 ? 13.298 15.065 -12.492 1.000 27.043 517 VAL BBB CA 1
ATOM 776 C C . VAL B 1 31 ? 13.421 13.619 -12.994 1.000 26.611 517 VAL BBB C 1
ATOM 777 O O . VAL B 1 31 ? 12.412 12.987 -13.371 1.000 30.299 517 VAL BBB O 1
ATOM 781 N N . GLU B 1 32 ? 14.642 13.108 -13.034 1.000 29.284 518 GLU BBB N 1
ATOM 782 C CA . GLU B 1 32 ? 14.883 11.721 -13.475 1.000 34.125 518 GLU BBB CA 1
ATOM 783 C C . GLU B 1 32 ? 14.618 10.737 -12.325 1.000 31.495 518 GLU BBB C 1
ATOM 784 O O . GLU B 1 32 ? 14.132 9.639 -12.634 1.000 45.110 518 GLU BBB O 1
ATOM 790 N N . LEU B 1 33 ? 14.933 11.086 -11.072 1.000 33.709 519 LEU BBB N 1
ATOM 791 C CA . LEU B 1 33 ? 14.957 10.124 -9.930 1.000 33.149 519 LEU BBB CA 1
ATOM 792 C C . LEU B 1 33 ? 13.827 10.404 -8.930 1.000 33.623 519 LEU BBB C 1
ATOM 793 O O . LEU B 1 33 ? 13.313 11.545 -8.886 1.000 31.861 519 LEU BBB O 1
ATOM 798 N N . GLN B 1 34 ? 13.490 9.387 -8.125 1.000 35.995 520 GLN BBB N 1
ATOM 799 C CA . GLN B 1 34 ? 12.586 9.519 -6.956 1.000 33.601 520 GLN BBB CA 1
ATOM 800 C C . GLN B 1 34 ? 13.239 10.478 -5.959 1.000 29.505 520 GLN BBB C 1
ATOM 801 O O . GLN B 1 34 ? 14.492 10.476 -5.850 1.000 32.506 520 GLN BBB O 1
ATOM 807 N N . ALA B 1 35 ? 12.415 11.253 -5.261 1.000 29.093 521 ALA BBB N 1
ATOM 808 C CA . ALA B 1 35 ? 12.845 12.158 -4.168 1.000 26.061 521 ALA BBB CA 1
ATOM 809 C C . ALA B 1 35 ? 13.589 11.346 -3.101 1.000 26.869 521 ALA BBB C 1
ATOM 810 O O . ALA B 1 35 ? 13.190 10.202 -2.869 1.000 32.662 521 ALA BBB O 1
ATOM 812 N N . GLU B 1 36 ? 14.641 11.914 -2.496 1.000 23.709 522 GLU BBB N 1
ATOM 813 C CA . GLU B 1 36 ? 15.407 11.301 -1.367 1.000 25.398 522 GLU BBB CA 1
ATOM 814 C C . GLU B 1 36 ? 15.219 12.170 -0.111 1.000 25.294 522 GLU BBB C 1
ATOM 815 O O . GLU B 1 36 ? 15.636 13.338 -0.142 1.000 25.656 522 GLU BBB O 1
ATOM 821 N N . ASP B 1 37 ? 14.613 11.638 0.956 1.000 24.708 523 ASP BBB N 1
ATOM 822 C CA . ASP B 1 37 ? 14.427 12.358 2.253 1.000 23.056 523 ASP BBB CA 1
ATOM 823 C C . ASP B 1 37 ? 13.810 13.744 2.017 1.000 23.978 523 ASP BBB C 1
ATOM 824 O O . ASP B 1 37 ? 14.356 14.728 2.525 1.000 21.672 523 ASP BBB O 1
ATOM 829 N N . TYR B 1 38 ? 12.739 13.812 1.213 1.000 22.415 524 TYR BBB N 1
ATOM 830 C CA . TYR B 1 38 ? 11.862 15.000 0.975 1.000 20.409 524 TYR BBB CA 1
ATOM 831 C C . TYR B 1 38 ? 12.593 16.123 0.204 1.000 17.266 524 TYR BBB C 1
ATOM 832 O O . TYR B 1 38 ? 12.258 17.309 0.366 1.000 18.412 524 TYR BBB O 1
ATOM 841 N N . TRP B 1 39 ? 13.582 15.784 -0.616 1.000 17.502 525 TRP BBB N 1
ATOM 842 C CA . TRP B 1 39 ? 14.194 16.705 -1.596 1.000 15.194 525 TRP BBB CA 1
ATOM 843 C C . TRP B 1 39 ? 14.215 16.051 -2.976 1.000 16.701 525 TRP BBB C 1
ATOM 844 O O . TRP B 1 39 ? 14.551 14.854 -3.099 1.000 18.633 525 TRP BBB O 1
ATOM 855 N N . TYR B 1 40 ? 13.893 16.835 -3.991 1.000 16.208 526 TYR BBB N 1
ATOM 856 C CA . TYR B 1 40 ? 14.080 16.468 -5.401 1.000 19.986 526 TYR BBB CA 1
ATOM 857 C C . TYR B 1 40 ? 15.423 16.968 -5.929 1.000 19.824 526 TYR BBB C 1
ATOM 858 O O . TYR B 1 40 ? 15.958 17.997 -5.450 1.000 18.974 526 TYR BBB O 1
ATOM 867 N N . GLU B 1 41 ? 15.953 16.226 -6.895 1.000 19.958 527 GLU BBB N 1
ATOM 868 C CA A GLU B 1 41 ? 17.116 16.621 -7.731 0.500 21.876 527 GLU BBB CA 1
ATOM 869 C CA B GLU B 1 41 ? 17.106 16.639 -7.727 0.500 20.900 527 GLU BBB CA 1
ATOM 870 C C . GLU B 1 41 ? 16.578 16.901 -9.132 1.000 19.410 527 GLU BBB C 1
ATOM 871 O O . GLU B 1 41 ? 15.820 16.025 -9.648 1.000 23.244 527 GLU BBB O 1
ATOM 882 N N . ALA B 1 42 ? 16.891 18.064 -9.696 1.000 18.168 528 ALA BBB N 1
ATOM 883 C CA . ALA B 1 42 ? 16.275 18.497 -10.968 1.000 20.451 528 ALA BBB CA 1
ATOM 884 C C . ALA B 1 42 ? 17.214 19.280 -11.869 1.000 18.479 528 ALA BBB C 1
ATOM 885 O O . ALA B 1 42 ? 18.184 19.874 -11.378 1.000 18.063 528 ALA BBB O 1
ATOM 887 N N . TYR B 1 43 ? 16.941 19.178 -13.174 1.000 17.761 529 TYR BBB N 1
ATOM 888 C CA . TYR B 1 43 ? 17.452 20.085 -14.220 1.000 19.458 529 TYR BBB CA 1
ATOM 889 C C . TYR B 1 43 ? 16.344 21.090 -14.489 1.000 19.604 529 TYR BBB C 1
ATOM 890 O O . TYR B 1 43 ? 15.212 20.658 -14.712 1.000 18.287 529 TYR BBB O 1
ATOM 899 N N . ASN B 1 44 ? 16.669 22.369 -14.338 1.000 18.797 530 ASN BBB N 1
ATOM 900 C CA . ASN B 1 44 ? 15.760 23.507 -14.574 1.000 22.481 530 ASN BBB CA 1
ATOM 901 C C . ASN B 1 44 ? 15.874 23.823 -16.059 1.000 21.245 530 ASN BBB C 1
ATOM 902 O O . ASN B 1 44 ? 16.956 24.274 -16.492 1.000 22.159 530 ASN BBB O 1
ATOM 907 N N . MET B 1 45 ? 14.798 23.610 -16.817 1.000 23.971 531 MET BBB N 1
ATOM 908 C CA . MET B 1 45 ? 14.885 23.686 -18.297 1.000 23.196 531 MET BBB CA 1
ATOM 909 C C . MET B 1 45 ? 14.898 25.145 -18.790 1.000 26.520 531 MET BBB C 1
ATOM 910 O O . MET B 1 45 ? 15.349 25.343 -19.935 1.000 27.772 531 MET BBB O 1
ATOM 915 N N . ARG B 1 46 ? 14.491 26.128 -17.982 1.000 23.878 532 ARG BBB N 1
ATOM 916 C CA . ARG B 1 46 ? 14.603 27.569 -18.353 1.000 27.365 532 ARG BBB CA 1
ATOM 917 C C . ARG B 1 46 ? 16.045 28.066 -18.170 1.000 25.045 532 ARG BBB C 1
ATOM 918 O O . ARG B 1 46 ? 16.523 28.805 -19.013 1.000 26.934 532 ARG BBB O 1
ATOM 926 N N . THR B 1 47 ? 16.723 27.664 -17.093 1.000 24.011 533 THR BBB N 1
ATOM 927 C CA . THR B 1 47 ? 18.027 28.246 -16.674 1.000 27.393 533 THR BBB CA 1
ATOM 928 C C . THR B 1 47 ? 19.172 27.302 -17.020 1.000 26.595 533 THR BBB C 1
ATOM 929 O O . THR B 1 47 ? 20.304 27.796 -17.037 1.000 27.502 533 THR BBB O 1
ATOM 933 N N . GLY B 1 48 ? 18.892 26.003 -17.194 1.000 21.977 534 GLY BBB N 1
ATOM 934 C CA . GLY B 1 48 ? 19.902 24.989 -17.551 1.000 24.240 534 GLY BBB CA 1
ATOM 935 C C . GLY B 1 48 ? 20.709 24.534 -16.349 1.000 23.651 534 GLY BBB C 1
ATOM 936 O O . GLY B 1 48 ? 21.659 23.712 -16.539 1.000 29.706 534 GLY BBB O 1
ATOM 937 N N . ALA B 1 49 ? 20.329 25.010 -15.161 1.000 22.578 535 ALA BBB N 1
ATOM 938 C CA . ALA B 1 49 ? 21.025 24.696 -13.893 1.000 19.625 535 ALA BBB CA 1
ATOM 939 C C . ALA B 1 49 ? 20.482 23.356 -13.376 1.000 20.248 535 ALA BBB C 1
ATOM 940 O O . ALA B 1 49 ? 19.318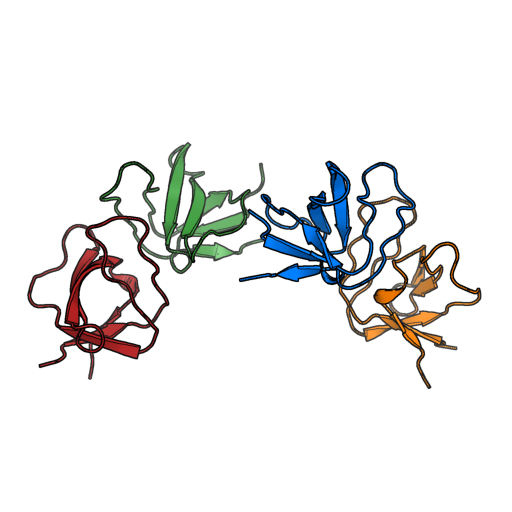 22.977 -13.745 1.000 19.757 535 ALA BBB O 1
ATOM 942 N N . ARG B 1 50 ? 21.270 22.707 -12.519 1.000 19.279 536 ARG BBB N 1
ATOM 943 C CA . ARG B 1 50 ? 20.960 21.427 -11.833 1.000 19.812 536 ARG BBB CA 1
ATOM 944 C C . ARG B 1 50 ? 21.144 21.577 -10.326 1.000 18.341 536 ARG BBB C 1
ATOM 945 O O . ARG B 1 50 ? 22.046 22.364 -9.900 1.000 19.241 536 ARG BBB O 1
ATOM 953 N N . GLY B 1 51 ? 20.376 20.824 -9.540 1.000 17.193 537 GLY BBB N 1
ATOM 954 C CA . GLY B 1 51 ? 20.452 20.922 -8.070 1.000 15.175 537 GLY BBB CA 1
ATOM 955 C C . GLY B 1 51 ? 19.242 20.358 -7.370 1.000 15.515 537 GLY BBB C 1
ATOM 956 O O . GLY B 1 51 ? 18.373 19.772 -8.084 1.000 17.748 537 GLY BBB O 1
ATOM 957 N N . VAL B 1 52 ? 19.169 20.542 -6.059 1.000 14.317 538 VAL BBB N 1
ATOM 958 C CA . VAL B 1 52 ? 18.115 19.987 -5.160 1.000 15.629 538 VAL BBB CA 1
ATOM 959 C C . VAL B 1 52 ? 17.162 21.108 -4.730 1.000 13.868 538 VAL BBB C 1
ATOM 960 O O . VAL B 1 52 ? 17.585 22.265 -4.569 1.000 14.259 538 VAL BBB O 1
ATOM 964 N N . PHE B 1 53 ? 15.906 20.754 -4.508 1.000 13.771 539 PHE BBB N 1
ATOM 965 C CA . PHE B 1 53 ? 14.925 21.652 -3.865 1.000 15.228 539 PHE BBB CA 1
ATOM 966 C C . PHE B 1 53 ? 13.931 20.855 -3.028 1.000 13.667 539 PHE BBB C 1
ATOM 967 O O . PHE B 1 53 ? 13.853 19.630 -3.127 1.000 13.769 539 PHE BBB O 1
ATOM 975 N N . PRO B 1 54 ? 13.219 21.532 -2.101 1.000 16.296 540 PRO BBB N 1
ATOM 976 C CA . PRO B 1 54 ? 12.307 20.852 -1.179 1.000 17.982 540 PRO BBB CA 1
ATOM 977 C C . PRO B 1 54 ? 11.107 20.218 -1.922 1.000 16.880 540 PRO BBB C 1
ATOM 978 O O . PRO B 1 54 ? 10.602 20.824 -2.855 1.000 17.138 540 PRO BBB O 1
ATOM 982 N N . LEU B 1 55 ? 10.677 19.028 -1.481 1.000 16.032 541 LEU BBB N 1
ATOM 983 C CA . LEU B 1 55 ? 9.616 18.188 -2.136 1.000 16.197 541 LEU BBB CA 1
ATOM 984 C C . LEU B 1 55 ? 8.388 19.041 -2.505 1.000 15.042 541 LEU BBB C 1
ATOM 985 O O . LEU B 1 55 ? 7.879 18.901 -3.604 1.000 16.371 541 LEU BBB O 1
ATOM 990 N N . TYR B 1 56 ? 7.926 19.910 -1.625 1.000 13.466 542 TYR BBB N 1
ATOM 991 C CA . TYR B 1 56 ? 6.606 20.574 -1.842 1.000 12.528 542 TYR BBB CA 1
ATOM 992 C C . TYR B 1 56 ? 6.665 21.815 -2.743 1.000 14.075 542 TYR BBB C 1
ATOM 993 O O . TYR B 1 56 ? 5.589 22.485 -2.965 1.000 14.159 542 TYR BBB O 1
ATOM 1002 N N . TYR B 1 57 ? 7.782 22.130 -3.348 1.000 13.157 543 TYR BBB N 1
ATOM 1003 C CA . TYR B 1 57 ? 7.924 23.295 -4.238 1.000 13.597 543 TYR BBB CA 1
ATOM 1004 C C . TYR B 1 57 ? 7.692 22.960 -5.705 1.000 14.291 543 TYR BBB C 1
ATOM 1005 O O . TYR B 1 57 ? 7.813 23.864 -6.505 1.000 14.570 543 TYR BBB O 1
ATOM 1014 N N . ALA B 1 58 ? 7.378 21.726 -6.055 1.000 14.248 544 ALA BBB N 1
ATOM 1015 C CA . ALA B 1 58 ? 7.016 21.396 -7.454 1.000 15.890 544 ALA BBB CA 1
ATOM 1016 C C . ALA B 1 58 ? 5.892 20.353 -7.469 1.000 14.910 544 ALA BBB C 1
ATOM 1017 O O . ALA B 1 58 ? 5.691 19.623 -6.485 1.000 15.253 544 ALA BBB O 1
ATOM 1019 N N . ILE B 1 59 ? 5.169 20.357 -8.590 1.000 15.494 545 ILE BBB N 1
ATOM 1020 C CA . ILE B 1 59 ? 4.056 19.403 -8.886 1.000 16.959 545 ILE BBB CA 1
ATOM 1021 C C . ILE B 1 59 ? 4.412 18.659 -10.181 1.000 17.286 545 ILE BBB C 1
ATOM 1022 O O . ILE B 1 59 ? 5.084 19.270 -11.065 1.000 18.454 545 ILE BBB O 1
ATOM 1027 N N . GLU B 1 60 ? 3.826 17.464 -10.356 1.000 19.237 546 GLU BBB N 1
ATOM 1028 C CA . GLU B 1 60 ? 3.925 16.668 -11.596 1.000 20.441 546 GLU BBB CA 1
ATOM 1029 C C . GLU B 1 60 ? 3.041 17.315 -12.664 1.000 22.593 546 GLU BBB C 1
ATOM 1030 O O . GLU B 1 60 ? 1.928 17.791 -12.303 1.000 22.135 546 GLU BBB O 1
ATOM 1036 N N . VAL B 1 61 ? 3.541 17.358 -13.896 1.000 21.479 547 VAL BBB N 1
ATOM 1037 C CA . VAL B 1 61 ? 2.789 17.848 -15.083 1.000 26.294 547 VAL BBB CA 1
ATOM 1038 C C . VAL B 1 61 ? 2.075 16.625 -15.654 1.000 37.141 547 VAL BBB C 1
ATOM 1039 O O . VAL B 1 61 ? 2.503 15.484 -15.368 1.000 45.684 547 VAL BBB O 1
ATOM 1043 N N . THR B 1 62 ? 1.002 16.821 -16.398 1.000 44.995 548 THR BBB N 1
ATOM 1044 C CA . THR B 1 62 ? 0.365 15.667 -17.092 1.000 45.673 548 THR BBB CA 1
ATOM 1045 C C . THR B 1 62 ? 0.787 15.688 -18.558 1.000 46.082 548 THR BBB C 1
ATOM 1046 O O . THR B 1 62 ? 0.999 16.750 -19.129 1.000 50.710 548 THR BBB O 1
ATOM 1050 N N . MET C 1 3 ? 25.229 46.311 6.843 1.000 41.816 489 MET CCC N 1
ATOM 1051 C CA . MET C 1 3 ? 23.812 46.755 7.010 1.000 39.961 489 MET CCC CA 1
ATOM 1052 C C . MET C 1 3 ? 23.269 47.127 5.629 1.000 34.080 489 MET CCC C 1
ATOM 1053 O O . MET C 1 3 ? 24.006 47.781 4.850 1.000 35.546 489 MET CCC O 1
ATOM 1058 N N . GLU C 1 4 ? 22.032 46.734 5.353 1.000 29.506 490 GLU CCC N 1
ATOM 1059 C CA . GLU C 1 4 ? 21.356 46.933 4.050 1.000 30.370 490 GLU CCC CA 1
ATOM 1060 C C . GLU C 1 4 ? 19.973 47.515 4.334 1.000 24.305 490 GLU CCC C 1
ATOM 1061 O O . GLU C 1 4 ? 19.185 46.874 5.039 1.000 25.011 490 GLU CCC O 1
ATOM 1067 N N . GLN C 1 5 ? 19.700 48.668 3.741 1.000 22.948 491 GLN CCC N 1
ATOM 1068 C CA . GLN C 1 5 ? 18.397 49.358 3.825 1.000 19.926 491 GLN CCC CA 1
ATOM 1069 C C . GLN C 1 5 ? 17.264 48.493 3.239 1.000 19.327 491 GLN CCC C 1
ATOM 1070 O O . GLN C 1 5 ? 17.425 47.980 2.135 1.000 20.450 491 GLN CCC O 1
ATOM 1076 N N . THR C 1 6 ? 16.174 48.341 3.993 1.000 19.133 492 THR CCC N 1
ATOM 1077 C CA . THR C 1 6 ? 15.025 47.481 3.634 1.000 15.817 492 THR CCC CA 1
ATOM 1078 C C . THR C 1 6 ? 13.822 48.322 3.207 1.000 15.625 492 THR CCC C 1
ATOM 1079 O O . THR C 1 6 ? 12.997 47.805 2.490 1.000 16.791 492 THR CCC O 1
ATOM 1083 N N . HIS C 1 7 ? 13.679 49.517 3.744 1.000 14.587 493 HIS CCC N 1
ATOM 1084 C CA . HIS C 1 7 ? 12.444 50.329 3.617 1.000 12.903 493 HIS CCC CA 1
ATOM 1085 C C . HIS C 1 7 ? 12.788 51.804 3.413 1.000 13.062 493 HIS CCC C 1
ATOM 1086 O O . HIS C 1 7 ? 13.905 52.202 3.669 1.000 13.465 493 HIS CCC O 1
ATOM 1093 N N . ARG C 1 8 ? 11.808 52.603 2.992 1.000 13.646 494 ARG CCC N 1
ATOM 1094 C CA . ARG C 1 8 ? 11.957 54.054 2.863 1.000 13.079 494 ARG CCC CA 1
ATOM 1095 C C . ARG C 1 8 ? 10.694 54.716 3.366 1.000 12.076 494 ARG CCC C 1
ATOM 1096 O O . ARG C 1 8 ? 9.574 54.230 2.971 1.000 12.903 494 ARG CCC O 1
ATOM 1104 N N . ALA C 1 9 ? 10.809 55.764 4.161 1.000 11.324 495 ALA CCC N 1
ATOM 1105 C CA . ALA C 1 9 ? 9.65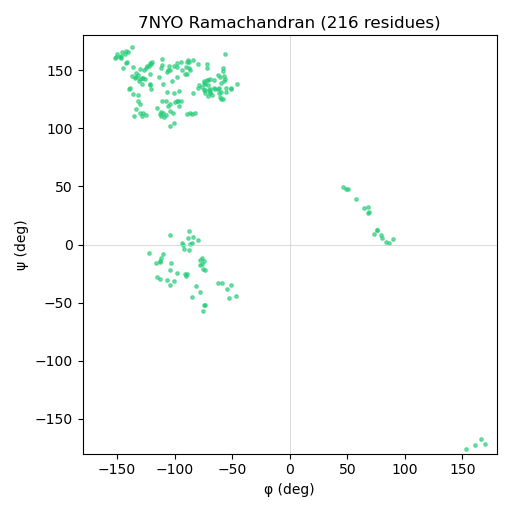7 56.539 4.664 1.000 11.455 495 ALA CCC CA 1
ATOM 1106 C C . ALA C 1 9 ? 9.059 57.320 3.496 1.000 12.745 495 ALA CCC C 1
ATOM 1107 O O . ALA C 1 9 ? 9.800 57.921 2.727 1.000 12.938 495 ALA CCC O 1
ATOM 1109 N N . ILE C 1 10 ? 7.734 57.400 3.467 1.000 14.334 496 ILE CCC N 1
ATOM 1110 C CA . ILE C 1 10 ? 7.012 58.212 2.432 1.000 15.573 496 ILE CCC CA 1
ATOM 1111 C C . ILE C 1 10 ? 6.124 59.260 3.090 1.000 14.161 496 ILE CCC C 1
ATOM 1112 O O . ILE C 1 10 ? 5.589 60.103 2.329 1.000 16.858 496 ILE CCC O 1
ATOM 1117 N N . PHE C 1 11 ? 5.972 59.253 4.417 1.000 15.335 497 PHE CCC N 1
ATOM 1118 C CA . PHE C 1 11 ? 5.103 60.214 5.140 1.000 16.120 497 PHE CCC CA 1
ATOM 1119 C C . PHE C 1 11 ? 5.833 60.705 6.394 1.000 17.234 497 PHE CCC C 1
ATOM 1120 O O . PHE C 1 11 ? 6.606 59.931 7.066 1.000 18.131 497 PHE CCC O 1
ATOM 1128 N N . ARG C 1 12 ? 5.599 61.964 6.731 1.000 15.930 498 ARG CCC N 1
ATOM 1129 C CA . ARG C 1 12 ? 6.159 62.589 7.956 1.000 16.020 498 ARG CCC CA 1
ATOM 1130 C C . ARG C 1 12 ? 5.484 61.954 9.176 1.000 15.863 498 ARG CCC C 1
ATOM 1131 O O . ARG C 1 12 ? 4.247 61.917 9.216 1.000 17.491 498 ARG CCC O 1
ATOM 1139 N N . PHE C 1 13 ? 6.275 61.527 10.178 1.000 14.263 499 PHE CCC N 1
ATOM 1140 C CA . PHE C 1 13 ? 5.744 60.961 11.431 1.000 13.388 499 PHE CCC CA 1
ATOM 1141 C C . PHE C 1 13 ? 6.475 61.596 12.624 1.000 15.021 499 PHE CCC C 1
ATOM 1142 O O . PHE C 1 13 ? 7.728 61.434 12.692 1.000 15.412 499 PHE CCC O 1
ATOM 1150 N N . VAL C 1 14 ? 5.761 62.335 13.479 1.000 15.850 500 VAL CCC N 1
ATOM 1151 C CA . VAL C 1 14 ? 6.324 62.992 14.711 1.000 17.893 500 VAL CCC CA 1
ATOM 1152 C C . VAL C 1 14 ? 5.880 62.182 15.918 1.000 16.188 500 VAL CCC C 1
ATOM 1153 O O . VAL C 1 14 ? 4.714 62.165 16.262 1.000 17.261 500 VAL CCC O 1
ATOM 1157 N N . PRO C 1 15 ? 6.783 61.531 16.671 1.000 15.793 501 PRO CCC N 1
ATOM 1158 C CA . PRO C 1 15 ? 6.361 60.787 17.855 1.000 14.778 501 PRO CCC CA 1
ATOM 1159 C C . PRO C 1 15 ? 5.592 61.581 18.930 1.000 18.048 501 PRO CCC C 1
ATOM 1160 O O . PRO C 1 15 ? 5.968 62.723 19.255 1.000 20.880 501 PRO CCC O 1
ATOM 1164 N N . ARG C 1 16 ? 4.573 60.955 19.516 1.000 16.923 502 ARG CCC N 1
ATOM 1165 C CA . ARG C 1 16 ? 3.989 61.360 20.819 1.000 17.061 502 ARG CCC CA 1
ATOM 1166 C C . ARG C 1 16 ? 4.440 60.426 21.959 1.000 16.613 502 ARG CCC C 1
ATOM 1167 O O . ARG C 1 16 ? 4.222 60.795 23.092 1.000 18.308 502 ARG CCC O 1
ATOM 1175 N N . HIS C 1 17 ? 4.985 59.251 21.646 1.000 15.465 503 HIS CCC N 1
ATOM 1176 C CA . HIS C 1 17 ? 5.251 58.172 22.625 1.000 16.639 503 HIS CCC CA 1
ATOM 1177 C C . HIS C 1 17 ? 6.744 57.777 22.587 1.000 15.964 503 HIS CCC C 1
ATOM 1178 O O . HIS C 1 17 ? 7.389 57.884 21.534 1.000 15.818 503 HIS CCC O 1
ATOM 1185 N N . GLU C 1 18 ? 7.227 57.265 23.716 1.000 16.609 504 GLU CCC N 1
ATOM 1186 C CA . GLU C 1 18 ? 8.661 56.982 23.963 1.000 18.934 504 GLU CCC CA 1
ATOM 1187 C C . GLU C 1 18 ? 9.207 55.940 23.001 1.000 18.436 504 GLU CCC C 1
ATOM 1188 O O . GLU C 1 18 ? 10.371 56.091 22.622 1.000 18.056 504 GLU CCC O 1
ATOM 1194 N N . ASP C 1 19 ? 8.379 54.957 22.586 1.000 18.016 505 ASP CCC N 1
ATOM 1195 C CA . ASP C 1 19 ? 8.861 53.798 21.801 1.000 17.820 505 ASP CCC CA 1
ATOM 1196 C C . ASP C 1 19 ? 8.873 54.117 20.296 1.000 17.836 505 ASP CCC C 1
ATOM 1197 O O . ASP C 1 19 ? 9.275 53.244 19.520 1.000 17.634 505 ASP CCC O 1
ATOM 1202 N N . GLU C 1 20 ? 8.484 55.332 19.894 1.000 17.125 506 GLU CCC N 1
ATOM 1203 C CA . GLU C 1 20 ? 8.258 55.636 18.456 1.000 15.382 506 GLU CCC CA 1
ATOM 1204 C C . GLU C 1 20 ? 9.489 56.243 17.778 1.000 16.736 506 GLU CCC C 1
ATOM 1205 O O . GLU C 1 20 ? 10.312 56.889 18.469 1.000 16.417 506 GLU CCC O 1
ATOM 1211 N N . LEU C 1 21 ? 9.546 56.095 16.458 1.000 14.558 507 LEU CCC N 1
ATOM 1212 C CA . LEU C 1 21 ? 10.625 56.551 15.555 1.000 13.595 507 LEU CCC CA 1
ATOM 1213 C C . LEU C 1 21 ? 10.208 57.737 14.723 1.000 15.352 507 LEU CCC C 1
ATOM 1214 O O . LEU C 1 21 ? 9.187 57.616 14.003 1.000 15.405 507 LEU CCC O 1
ATOM 1219 N N . GLU C 1 22 ? 10.935 58.849 14.789 1.000 15.786 508 GLU CCC N 1
ATOM 1220 C CA . GLU C 1 22 ? 10.599 60.049 13.988 1.000 15.961 508 GLU CCC CA 1
ATOM 1221 C C . GLU C 1 22 ? 10.972 59.807 12.520 1.000 13.169 508 GLU CCC C 1
ATOM 1222 O O . GLU C 1 22 ? 12.075 59.330 12.242 1.000 14.855 508 GLU CCC O 1
ATOM 1228 N N . LEU C 1 23 ? 10.065 60.137 11.590 1.000 13.998 509 LEU CCC N 1
ATOM 1229 C CA . LEU C 1 23 ? 10.315 60.010 10.145 1.000 14.252 509 LEU CCC CA 1
ATOM 1230 C C . LEU C 1 23 ? 10.163 61.347 9.421 1.000 13.799 509 LEU CCC C 1
ATOM 1231 O O . LEU C 1 23 ? 9.238 62.129 9.760 1.000 15.854 509 LEU CCC O 1
ATOM 1236 N N A GLU C 1 24 ? 11.034 61.568 8.434 0.660 14.829 510 GLU CCC N 1
ATOM 1237 N N B GLU C 1 24 ? 11.017 61.568 8.418 0.330 13.985 510 GLU CCC N 1
ATOM 1238 C CA A GLU C 1 24 ? 10.878 62.543 7.327 0.660 16.821 510 GLU CCC CA 1
ATOM 1239 C CA B GLU C 1 24 ? 10.847 62.582 7.346 0.330 15.256 510 GLU CCC CA 1
ATOM 1240 C C A GLU C 1 24 ? 10.715 61.769 6.013 0.660 16.019 510 GLU CCC C 1
ATOM 1241 C C B GLU C 1 24 ? 10.792 61.847 5.998 0.330 15.382 510 GLU CCC C 1
ATOM 1242 O O A GLU C 1 24 ? 11.255 60.639 5.886 0.660 15.501 510 GLU CCC O 1
ATOM 1243 O O B GLU C 1 24 ? 11.502 60.824 5.841 0.330 17.251 510 GLU CCC O 1
ATOM 1254 N N . VAL C 1 25 ? 9.963 62.333 5.068 1.000 16.405 511 VAL CCC N 1
ATOM 1255 C CA . VAL C 1 25 ? 9.827 61.756 3.704 1.000 18.162 511 VAL CCC CA 1
ATOM 1256 C C . VAL C 1 25 ? 11.244 61.490 3.127 1.000 17.653 511 VAL CCC C 1
ATOM 1257 O O . VAL C 1 25 ? 12.085 62.408 3.140 1.000 19.151 511 VAL CCC O 1
ATOM 1261 N N . ASP C 1 26 ? 11.467 60.277 2.623 1.000 16.364 51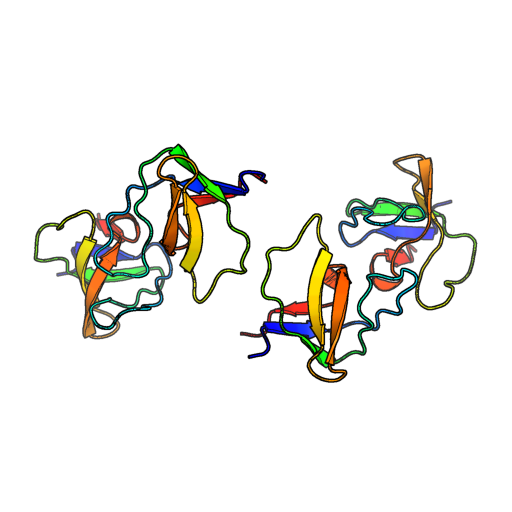2 ASP CCC N 1
ATOM 1262 C CA . ASP C 1 26 ? 12.670 59.815 1.886 1.000 14.611 512 ASP CCC CA 1
ATOM 1263 C C . ASP C 1 26 ? 13.667 59.259 2.904 1.000 13.634 512 ASP CCC C 1
ATOM 1264 O O . ASP C 1 26 ? 14.711 58.814 2.419 1.000 14.639 512 ASP CCC O 1
ATOM 1269 N N . ASP C 1 27 ? 13.335 59.163 4.194 1.000 14.012 513 ASP CCC N 1
ATOM 1270 C CA . ASP C 1 27 ? 14.342 58.638 5.152 1.000 13.774 513 ASP CCC CA 1
ATOM 1271 C C . ASP C 1 27 ? 14.588 57.161 4.859 1.000 13.642 513 ASP CCC C 1
ATOM 1272 O O . ASP C 1 27 ? 13.632 56.365 4.803 1.000 14.465 513 ASP CCC O 1
ATOM 1277 N N . PRO C 1 28 ? 15.856 56.717 4.705 1.000 14.178 514 PRO CCC N 1
ATOM 1278 C CA . PRO C 1 28 ? 16.146 55.297 4.556 1.000 13.446 514 PRO CCC CA 1
ATOM 1279 C C . PRO C 1 28 ? 16.024 54.515 5.882 1.000 13.845 514 PRO CCC C 1
ATOM 1280 O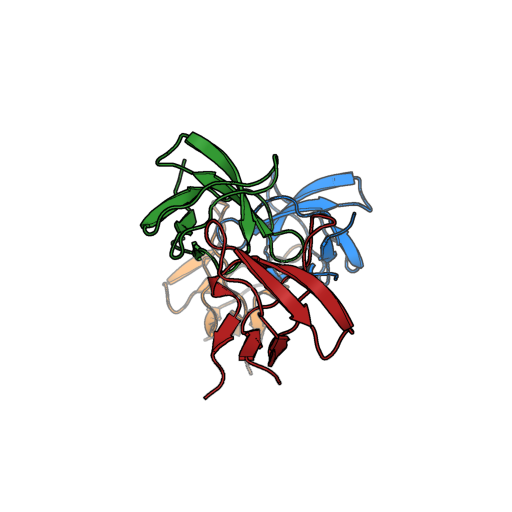 O . PRO C 1 28 ? 16.526 54.994 6.903 1.000 14.283 514 PRO CCC O 1
ATOM 1284 N N . LEU C 1 29 ? 15.485 53.299 5.880 1.000 14.162 515 LEU CCC N 1
ATOM 1285 C CA . LEU C 1 29 ? 15.134 52.541 7.116 1.000 13.971 515 LEU CCC CA 1
ATOM 1286 C C . LEU C 1 29 ? 15.689 51.117 7.016 1.000 14.828 515 LEU CCC C 1
ATOM 1287 O O . LEU C 1 29 ? 15.714 50.559 5.889 1.000 14.015 515 LEU CCC O 1
ATOM 1292 N N . LEU C 1 30 ? 16.095 50.564 8.164 1.000 17.754 516 LEU CCC N 1
ATOM 1293 C CA . LEU C 1 30 ? 16.488 49.147 8.358 1.000 16.504 516 LEU CCC CA 1
ATOM 1294 C C . LEU C 1 30 ? 15.444 48.466 9.253 1.000 16.066 516 LEU CCC C 1
ATOM 1295 O O . LEU C 1 30 ? 15.360 48.785 10.450 1.000 18.132 516 LEU CCC O 1
ATOM 1300 N N . VAL C 1 31 ? 14.651 47.554 8.683 1.000 15.376 517 VAL CCC N 1
ATOM 1301 C CA . VAL C 1 31 ? 13.686 46.735 9.465 1.000 17.653 517 VAL CCC CA 1
ATOM 1302 C C . VAL C 1 31 ? 14.261 45.310 9.573 1.000 18.614 517 VAL CCC C 1
ATOM 1303 O O . VAL C 1 31 ? 14.489 44.672 8.516 1.000 24.193 517 VAL CCC O 1
ATOM 1307 N N . GLU C 1 32 ? 14.519 44.832 10.784 1.000 19.548 518 GLU CCC N 1
ATOM 1308 C CA . GLU C 1 32 ? 15.011 43.438 11.019 1.000 22.419 518 GLU CCC CA 1
ATOM 1309 C C . GLU C 1 32 ? 13.852 42.545 11.464 1.000 22.012 518 GLU CCC C 1
ATOM 1310 O O . GLU C 1 32 ? 13.886 41.368 11.146 1.000 25.003 518 GLU CCC O 1
ATOM 1316 N N . LEU C 1 33 ? 12.869 43.096 12.166 1.000 22.132 519 LEU CCC N 1
ATOM 1317 C CA . LEU C 1 33 ? 11.823 42.309 12.856 1.000 19.875 519 LEU CCC CA 1
ATOM 1318 C C . LEU C 1 33 ? 10.533 42.214 12.047 1.000 20.460 519 LEU CCC C 1
ATOM 1319 O O . LEU C 1 33 ? 10.180 43.163 11.306 1.000 20.026 519 LEU CCC O 1
ATOM 1324 N N . GLN C 1 34 ? 9.796 41.133 12.268 1.000 20.437 520 GLN CCC N 1
ATOM 1325 C CA . GLN C 1 34 ? 8.412 41.024 11.741 1.000 22.540 520 GLN CCC CA 1
ATOM 1326 C C . GLN C 1 34 ? 7.598 42.207 12.265 1.000 22.646 520 GLN CCC C 1
ATOM 1327 O O . GLN C 1 34 ? 7.790 42.648 13.420 1.000 20.504 520 GLN CCC O 1
ATOM 1333 N N . ALA C 1 35 ? 6.678 42.713 11.443 1.000 22.909 521 ALA CCC N 1
ATOM 1334 C CA . ALA C 1 35 ? 5.663 43.678 11.920 1.000 23.236 521 ALA CCC CA 1
ATOM 1335 C C . ALA C 1 35 ? 4.847 43.066 13.063 1.000 24.682 521 ALA CCC C 1
ATOM 1336 O O . ALA C 1 35 ? 4.630 41.847 13.055 1.000 27.284 521 ALA CCC O 1
ATOM 1338 N N . GLU C 1 36 ? 4.345 43.930 13.942 1.000 22.525 522 GLU CCC N 1
ATOM 1339 C CA . GLU C 1 36 ? 3.500 43.610 15.116 1.000 29.427 522 GLU CCC CA 1
ATOM 1340 C C . GLU C 1 36 ? 2.251 44.498 15.054 1.000 27.804 522 GLU CCC C 1
ATOM 1341 O O . GLU C 1 36 ? 2.415 45.717 15.258 1.000 25.722 522 GLU CCC O 1
ATOM 1347 N N . ASP C 1 37 ? 1.064 43.933 14.784 1.000 27.592 523 ASP CCC N 1
ATOM 1348 C CA . ASP C 1 37 ? -0.212 44.704 14.749 1.000 27.098 523 ASP CCC CA 1
ATOM 1349 C C . ASP C 1 37 ? -0.050 45.974 13.882 1.000 20.348 523 ASP CCC C 1
ATOM 1350 O O . ASP C 1 37 ? -0.549 47.031 14.280 1.000 18.994 523 ASP CCC O 1
ATOM 1355 N N . TYR C 1 38 ? 0.518 45.863 12.677 1.000 20.052 524 TYR CCC N 1
ATOM 1356 C CA . TYR C 1 38 ? 0.601 46.970 11.701 1.000 19.684 524 TYR CCC CA 1
ATOM 1357 C C . TYR C 1 38 ? 1.482 48.091 12.256 1.000 19.187 524 TYR CCC C 1
ATOM 1358 O O . TYR C 1 38 ? 1.239 49.218 11.918 1.000 19.525 524 TYR CCC O 1
ATOM 1367 N N . TRP C 1 39 ? 2.483 47.764 13.065 1.000 17.822 525 TRP CCC N 1
ATOM 1368 C CA . TRP C 1 39 ? 3.609 48.669 13.387 1.000 18.016 525 TRP CCC CA 1
ATOM 1369 C C . TRP C 1 39 ? 4.915 48.002 12.966 1.000 16.046 525 TRP CCC C 1
ATOM 1370 O O . TRP C 1 39 ? 5.068 46.825 13.272 1.000 21.724 525 TRP CCC O 1
ATOM 1381 N N . TYR C 1 40 ? 5.834 48.765 12.373 1.000 16.716 526 TYR CCC N 1
ATOM 1382 C CA . TYR C 1 40 ? 7.237 48.332 12.144 1.000 17.593 526 TYR CCC CA 1
ATOM 1383 C C . TYR C 1 40 ? 8.159 48.869 13.232 1.000 16.720 526 TYR CCC C 1
ATOM 1384 O O . TYR C 1 40 ? 7.931 49.983 13.709 1.000 17.638 526 TYR CCC O 1
ATOM 1393 N N . GLU C 1 41 ? 9.159 48.083 13.609 1.000 19.146 527 GLU CCC N 1
ATOM 1394 C CA . GLU C 1 41 ? 10.312 48.530 14.428 1.000 19.922 527 GLU CCC CA 1
ATOM 1395 C C . GLU C 1 41 ? 11.468 48.750 13.449 1.000 17.770 527 GLU CCC C 1
ATOM 1396 O O . GLU C 1 41 ? 11.712 47.874 12.601 1.000 20.755 527 GLU CCC O 1
ATOM 1402 N N . ALA C 1 42 ? 12.148 49.894 13.507 1.000 16.216 528 ALA CCC N 1
ATOM 1403 C CA . ALA C 1 42 ? 13.248 50.153 12.551 1.000 18.776 528 ALA CCC CA 1
ATOM 1404 C C . ALA C 1 42 ? 14.376 50.974 13.170 1.000 15.613 528 ALA CCC C 1
ATOM 1405 O O . ALA C 1 42 ? 14.182 51.609 14.225 1.000 16.480 528 ALA CCC O 1
ATOM 1407 N N . TYR C 1 43 ? 15.523 50.873 12.514 1.000 14.367 529 TYR CCC N 1
ATOM 1408 C CA . TYR C 1 43 ? 16.647 51.839 12.603 1.000 17.050 529 TYR CCC CA 1
ATOM 1409 C C . TYR C 1 43 ? 16.537 52.868 11.470 1.000 16.221 529 TYR CCC C 1
ATOM 1410 O O . TYR C 1 43 ? 16.462 52.425 10.309 1.000 16.678 529 TYR CCC O 1
ATOM 1419 N N . ASN C 1 44 ? 16.484 54.166 11.801 1.000 14.388 530 ASN CCC N 1
ATOM 1420 C CA . ASN C 1 44 ? 16.491 55.287 10.827 1.000 14.705 530 ASN CCC CA 1
ATOM 1421 C C . ASN C 1 44 ? 17.944 55.609 10.479 1.000 15.345 530 ASN CCC C 1
ATOM 1422 O O . ASN C 1 44 ? 18.686 56.024 11.406 1.000 19.380 530 ASN CCC O 1
ATOM 1427 N N . MET C 1 45 ? 18.345 55.348 9.231 1.000 17.137 531 MET CCC N 1
ATOM 1428 C CA . MET C 1 45 ? 19.751 55.412 8.778 1.000 16.544 531 MET CCC CA 1
ATOM 1429 C C . MET C 1 45 ? 20.202 56.874 8.667 1.000 19.120 531 MET CCC C 1
ATOM 1430 O O . MET C 1 45 ? 21.418 57.111 8.763 1.000 22.572 531 MET CCC O 1
ATOM 1435 N N . ARG C 1 46 ? 19.297 57.844 8.536 1.000 20.862 532 ARG CCC N 1
ATOM 1436 C CA . ARG C 1 46 ? 19.668 59.289 8.619 1.000 21.275 532 ARG CCC CA 1
ATOM 1437 C C . ARG C 1 46 ? 19.968 59.712 10.070 1.000 21.795 532 ARG CCC C 1
ATOM 1438 O O . ARG C 1 46 ? 21.019 60.313 10.274 1.000 22.690 532 ARG CCC O 1
ATOM 1446 N N . THR C 1 47 ? 19.074 59.445 11.021 1.000 22.627 533 THR CCC N 1
ATOM 1447 C CA . THR C 1 47 ? 19.112 60.003 12.398 1.000 22.414 533 THR CCC CA 1
ATOM 1448 C C . THR C 1 47 ? 19.895 59.098 13.357 1.000 21.550 533 THR CCC C 1
ATOM 1449 O O . THR C 1 47 ? 20.399 59.634 14.356 1.000 23.021 533 THR CCC O 1
ATOM 1453 N N . GLY C 1 48 ? 19.993 57.792 13.091 1.000 20.591 534 GLY CCC N 1
ATOM 1454 C CA . GLY C 1 48 ? 20.625 56.816 14.007 1.000 19.477 534 GLY CCC CA 1
ATOM 1455 C C . GLY C 1 48 ? 19.685 56.412 15.140 1.000 20.328 534 GLY CCC C 1
ATOM 1456 O O . GLY C 1 48 ? 20.091 55.602 15.993 1.000 21.159 534 GLY CCC O 1
ATOM 1457 N N . ALA C 1 49 ? 18.401 56.830 15.064 1.000 16.73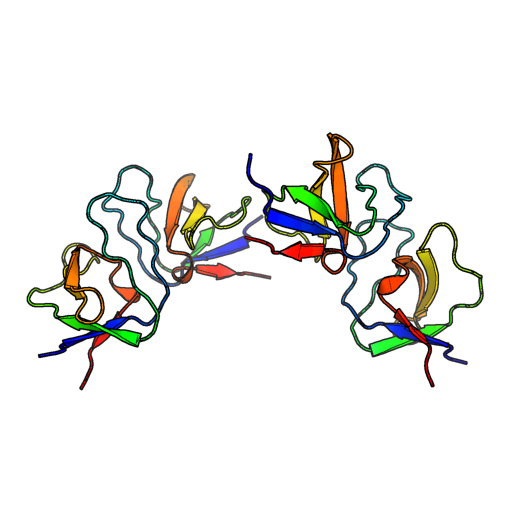1 535 ALA CCC N 1
ATOM 1458 C CA . ALA C 1 49 ? 17.377 56.517 16.094 1.000 17.919 535 ALA CCC CA 1
ATOM 1459 C C . ALA C 1 49 ? 16.696 55.164 15.787 1.000 14.827 535 ALA CCC C 1
ATOM 1460 O O . ALA C 1 49 ? 16.721 54.719 14.605 1.000 14.446 535 ALA CCC O 1
ATOM 1462 N N . ARG C 1 50 ? 16.132 54.540 16.817 1.000 15.673 536 ARG CCC N 1
ATOM 1463 C CA . ARG C 1 50 ? 15.379 53.270 16.716 1.000 18.019 536 ARG CCC CA 1
ATOM 1464 C C . ARG C 1 50 ? 14.004 53.473 17.348 1.000 17.388 536 ARG CCC C 1
ATOM 1465 O O . ARG C 1 50 ? 13.862 54.206 18.309 1.000 19.124 536 ARG CCC O 1
ATOM 1473 N N . GLY C 1 51 ? 12.986 52.868 16.762 1.000 16.272 537 GLY CCC N 1
ATOM 1474 C CA . GLY C 1 51 ? 11.641 52.891 17.335 1.000 16.145 537 GLY CCC CA 1
ATOM 1475 C C . GLY C 1 51 ? 10.610 52.345 16.356 1.000 15.068 537 GLY CCC C 1
ATOM 1476 O O . GLY C 1 51 ? 10.997 51.802 15.332 1.000 15.268 537 GLY CCC O 1
ATOM 1477 N N . VAL C 1 52 ? 9.344 52.491 16.734 1.000 15.828 538 VAL CCC N 1
ATOM 1478 C CA . VAL C 1 52 ? 8.209 51.933 15.953 1.000 14.969 538 VAL CCC CA 1
ATOM 1479 C C . VAL C 1 52 ? 7.510 53.079 15.215 1.000 15.023 538 VAL CCC C 1
ATOM 1480 O O . VAL C 1 52 ? 7.586 54.274 15.624 1.000 12.458 538 VAL CCC O 1
ATOM 1484 N N . PHE C 1 53 ? 6.882 52.725 14.119 1.000 13.792 539 PHE CCC N 1
ATOM 1485 C CA . PHE C 1 53 ? 6.068 53.663 13.318 1.000 14.773 539 PHE CCC CA 1
ATOM 1486 C C . PHE C 1 53 ? 4.994 52.834 12.633 1.000 14.080 539 PHE CCC C 1
ATOM 1487 O O . PHE C 1 53 ? 5.081 51.632 12.548 1.000 13.887 539 PHE CCC O 1
ATOM 1495 N N . PRO C 1 54 ? 3.918 53.481 12.179 1.000 14.623 540 PRO CCC N 1
ATOM 1496 C CA . PRO C 1 54 ? 2.779 52.765 11.609 1.000 14.350 540 PRO CCC CA 1
ATOM 1497 C C . PRO C 1 54 ? 3.123 52.198 10.235 1.000 13.792 540 PRO CCC C 1
ATOM 1498 O O . PRO C 1 54 ? 3.744 52.865 9.471 1.000 13.647 540 PRO CCC O 1
ATOM 1502 N N . LEU C 1 55 ? 2.623 50.988 9.947 1.000 15.257 541 LEU CCC N 1
ATOM 1503 C CA . LEU C 1 55 ? 3.079 50.161 8.808 1.000 15.685 541 LEU CCC CA 1
ATOM 1504 C C . LEU C 1 55 ? 2.988 50.964 7.487 1.000 15.733 541 LEU CCC C 1
ATOM 1505 O O . LEU C 1 55 ? 3.879 50.812 6.641 1.000 18.322 541 LEU CCC O 1
ATOM 1510 N N . TYR C 1 56 ? 1.943 51.799 7.290 1.000 15.727 542 TYR CCC N 1
ATOM 1511 C CA . TYR C 1 56 ? 1.683 52.381 5.945 1.000 12.833 542 TYR CCC CA 1
ATOM 1512 C C . TYR C 1 56 ? 2.454 53.686 5.694 1.000 13.255 542 TYR CCC C 1
ATOM 1513 O O . TYR C 1 56 ? 2.292 54.326 4.629 1.000 13.773 542 TYR CCC O 1
ATOM 1522 N N . TYR C 1 57 ? 3.433 54.009 6.595 1.000 13.191 543 TYR CCC N 1
ATOM 1523 C CA . TYR C 1 57 ? 4.299 55.198 6.448 1.000 14.134 543 TYR CCC CA 1
ATOM 1524 C C . TYR C 1 57 ? 5.607 54.859 5.712 1.000 14.159 543 TYR CCC C 1
ATOM 1525 O O . TYR C 1 57 ? 6.392 55.784 5.421 1.000 15.925 543 TYR CCC O 1
ATOM 1534 N N . ALA C 1 58 ? 5.828 53.615 5.303 1.000 12.922 544 ALA CCC N 1
ATOM 1535 C CA . ALA C 1 58 ? 7.048 53.278 4.558 1.000 14.368 544 ALA CCC CA 1
ATOM 1536 C C . ALA C 1 58 ? 6.749 52.253 3.447 1.000 13.797 544 ALA CCC C 1
ATOM 1537 O O . ALA C 1 58 ? 5.748 51.537 3.554 1.000 16.661 544 ALA CCC O 1
ATOM 1539 N N . ILE C 1 59 ? 7.595 52.210 2.433 1.000 15.578 545 ILE CCC N 1
ATOM 1540 C CA . ILE C 1 59 ? 7.569 51.188 1.359 1.000 15.647 545 ILE CCC CA 1
ATOM 1541 C C . ILE C 1 59 ? 8.776 50.292 1.501 1.000 16.297 545 ILE CCC C 1
ATOM 1542 O O . ILE C 1 59 ? 9.776 50.737 2.074 1.000 17.022 545 ILE CCC O 1
ATOM 1547 N N . GLU C 1 60 ? 8.675 49.071 1.007 1.000 15.877 546 GLU CCC N 1
ATOM 1548 C CA . GLU C 1 60 ? 9.806 48.119 0.953 1.000 17.416 546 GLU CCC CA 1
ATOM 1549 C C . GLU C 1 60 ? 10.669 48.350 -0.292 1.000 18.418 546 GLU CCC C 1
ATOM 1550 O O . GLU C 1 60 ? 10.123 48.392 -1.379 1.000 19.208 546 GLU CCC O 1
ATOM 1556 N N . VAL C 1 61 ? 11.994 48.446 -0.140 1.000 18.759 547 VAL CCC N 1
ATOM 1557 C CA . VAL C 1 61 ? 12.964 48.690 -1.250 1.000 21.810 547 VAL CCC CA 1
ATOM 1558 C C . VAL C 1 61 ? 13.796 47.426 -1.511 1.000 25.701 547 VAL CCC C 1
ATOM 1559 O O . VAL C 1 61 ? 14.519 47.410 -2.539 1.000 35.377 547 VAL CCC O 1
ATOM 1563 N N . THR C 1 62 ? 13.685 46.399 -0.659 1.000 26.307 548 THR CCC N 1
ATOM 1564 C CA . THR C 1 62 ? 14.365 45.084 -0.866 1.000 29.773 548 THR CCC CA 1
ATOM 1565 C C . THR C 1 62 ? 13.847 44.449 -2.160 1.000 42.375 548 THR CCC C 1
ATOM 1566 O O . THR C 1 62 ? 12.623 44.480 -2.306 1.000 47.410 548 THR CCC O 1
ATOM 1570 N N . GLU D 1 4 ? -21.640 65.627 12.214 1.000 34.262 490 GLU DDD N 1
ATOM 1571 C CA . GLU D 1 4 ? -21.530 65.348 10.739 1.000 32.765 490 GLU DDD CA 1
ATOM 1572 C C . GLU D 1 4 ? -20.097 64.886 10.454 1.000 28.078 490 GLU DDD C 1
ATOM 1573 O O . GLU D 1 4 ? -19.133 65.584 10.878 1.000 32.578 490 GLU DDD O 1
ATOM 1579 N N . GLN D 1 5 ? -19.982 63.714 9.838 1.000 24.921 491 GLN DDD N 1
ATOM 1580 C CA . GLN D 1 5 ? -18.714 63.097 9.370 1.000 21.094 491 GLN DDD CA 1
ATOM 1581 C C . GLN D 1 5 ? -17.872 64.052 8.505 1.000 21.876 491 GLN DDD C 1
ATOM 1582 O O . GLN D 1 5 ? -18.431 64.751 7.601 1.000 25.615 491 GLN DDD O 1
ATOM 1588 N N . THR D 1 6 ? -16.553 64.106 8.778 1.000 20.151 492 THR DDD N 1
ATOM 1589 C CA . THR D 1 6 ? -15.595 65.000 8.077 1.000 21.713 492 THR DDD CA 1
ATOM 1590 C C . THR D 1 6 ? -14.581 64.165 7.294 1.000 19.644 492 THR DDD C 1
ATOM 1591 O O . THR D 1 6 ? -14.046 64.643 6.334 1.000 22.379 492 THR DDD O 1
ATOM 1595 N N . HIS D 1 7 ? -14.306 62.950 7.753 1.000 20.193 493 HIS DDD N 1
ATOM 1596 C CA . HIS D 1 7 ? -13.139 62.167 7.294 1.000 17.048 493 HIS DDD CA 1
ATOM 1597 C C . HIS D 1 7 ? -13.529 60.695 7.210 1.000 16.028 493 HIS DDD C 1
ATOM 1598 O O . HIS D 1 7 ? -14.514 60.261 7.848 1.000 17.577 493 HIS DDD O 1
ATOM 1605 N N . ARG D 1 8 ? -12.679 59.986 6.497 1.000 15.572 494 ARG DDD N 1
ATOM 1606 C CA . ARG D 1 8 ? -12.729 58.544 6.238 1.000 16.982 494 ARG DDD CA 1
ATOM 1607 C C . ARG D 1 8 ? -11.358 57.880 6.487 1.000 15.718 494 ARG DDD C 1
ATOM 1608 O O . ARG D 1 8 ? -10.401 58.319 5.875 1.000 17.879 494 ARG DDD O 1
ATOM 1616 N N . ALA D 1 9 ? -11.313 56.809 7.272 1.000 14.347 495 ALA DDD N 1
ATOM 1617 C CA . ALA D 1 9 ? -10.064 56.037 7.496 1.000 15.673 495 ALA DDD CA 1
ATOM 1618 C C . ALA D 1 9 ? -9.688 55.286 6.209 1.000 15.817 495 ALA DDD C 1
ATOM 1619 O O . ALA D 1 9 ? -10.542 54.628 5.606 1.000 14.996 495 ALA DDD O 1
ATOM 1621 N N . ILE D 1 10 ? -8.447 55.324 5.765 1.000 15.373 496 ILE DDD N 1
ATOM 1622 C CA . ILE D 1 10 ? -8.061 54.612 4.513 1.000 14.837 496 ILE DDD CA 1
ATOM 1623 C C . ILE D 1 10 ? -7.106 53.451 4.836 1.000 13.729 496 ILE DDD C 1
ATOM 1624 O O . ILE D 1 10 ? -6.898 52.683 3.921 1.000 14.123 496 ILE DDD O 1
ATOM 1629 N N . PHE D 1 11 ? -6.507 53.388 6.043 1.000 17.097 497 PHE DDD N 1
ATOM 1630 C CA . PHE D 1 11 ? -5.569 52.296 6.444 1.000 14.224 497 PHE DDD CA 1
ATOM 1631 C C . PHE D 1 11 ? -5.931 51.790 7.839 1.000 14.429 497 PHE DDD C 1
ATOM 1632 O O . PHE D 1 11 ? -6.404 52.568 8.698 1.000 15.968 497 PHE DDD O 1
ATOM 1640 N N . ARG D 1 12 ? -5.758 50.475 8.027 1.000 17.798 498 ARG DDD N 1
ATOM 1641 C CA . ARG D 1 12 ? -5.961 49.760 9.309 1.000 16.581 498 ARG DDD CA 1
ATOM 1642 C C . ARG D 1 12 ? -4.995 50.356 10.348 1.000 15.248 498 ARG DDD C 1
ATOM 1643 O O . ARG D 1 12 ? -3.799 50.388 10.077 1.000 16.963 498 ARG DDD O 1
ATOM 1651 N N . PHE D 1 13 ? -5.502 50.774 11.496 1.000 14.689 499 PHE DDD N 1
ATOM 1652 C CA . PHE D 1 13 ? -4.638 51.243 12.616 1.000 15.161 499 PHE DDD CA 1
ATOM 1653 C C . PHE D 1 13 ? -5.058 50.522 13.896 1.000 16.473 499 PHE DDD C 1
ATOM 1654 O O . PHE D 1 13 ? -6.185 50.718 14.382 1.000 16.112 499 PHE DDD O 1
ATOM 1662 N N . VAL D 1 14 ? -4.102 49.801 14.490 1.000 16.431 500 VAL DDD N 1
ATOM 1663 C CA . VAL D 1 14 ? -4.283 49.018 15.747 1.000 16.967 500 VAL DDD CA 1
ATOM 1664 C C . VAL D 1 14 ? -3.489 49.727 16.838 1.000 15.893 500 VAL DDD C 1
ATOM 1665 O O . VAL D 1 14 ? -2.286 49.814 16.685 1.000 18.357 500 VAL DDD O 1
ATOM 1669 N N . PRO D 1 15 ? -4.138 50.324 17.870 1.000 17.607 501 PRO DDD N 1
ATOM 1670 C CA . PRO D 1 15 ? -3.433 51.116 18.890 1.000 18.630 501 PRO DDD CA 1
ATOM 1671 C C . PRO D 1 15 ? -2.384 50.288 19.627 1.000 20.136 501 PRO DDD C 1
ATOM 1672 O O . PRO D 1 15 ? -2.623 49.146 19.915 1.000 20.784 501 PRO DDD O 1
ATOM 1676 N N . ARG D 1 16 ? -1.232 50.892 19.875 1.000 17.479 502 ARG DDD N 1
ATOM 1677 C CA . ARG D 1 16 ? -0.250 50.384 20.858 1.000 17.779 502 ARG DDD CA 1
ATOM 1678 C C . ARG D 1 16 ? -0.394 51.126 22.179 1.000 19.760 502 ARG DDD C 1
ATOM 1679 O O . ARG D 1 16 ? 0.165 50.655 23.162 1.000 22.640 502 ARG DDD O 1
ATOM 1687 N N . HIS D 1 17 ? -0.924 52.347 22.131 1.000 19.042 503 HIS DDD N 1
ATOM 1688 C CA . HIS D 1 17 ? -0.946 53.340 23.241 1.000 18.349 503 HIS DDD CA 1
ATOM 1689 C C . HIS D 1 17 ? -2.391 53.753 23.582 1.000 17.123 503 HIS DDD C 1
ATOM 1690 O O . HIS D 1 17 ? -3.281 53.665 22.692 1.000 18.264 503 HIS DDD O 1
ATOM 1697 N N . GLU D 1 18 ? -2.635 54.176 24.826 1.000 17.565 504 GLU DDD N 1
ATOM 1698 C CA . GLU D 1 18 ? -3.994 54.265 25.413 1.000 17.225 504 GLU DDD CA 1
ATOM 1699 C C . GLU D 1 18 ? -4.732 55.499 24.909 1.000 18.534 504 GLU DDD C 1
ATOM 1700 O O . GLU D 1 18 ? -5.961 55.522 25.078 1.000 23.900 504 GLU DDD O 1
ATOM 1706 N N . ASP D 1 19 ? -4.053 56.447 24.274 1.000 17.069 505 ASP DDD N 1
ATOM 1707 C CA . ASP D 1 19 ? -4.661 57.706 23.756 1.000 18.033 505 ASP DDD CA 1
ATOM 1708 C C . ASP D 1 19 ? -5.109 57.533 22.295 1.000 17.124 505 ASP DDD C 1
ATOM 1709 O O . ASP D 1 19 ? -5.665 58.532 21.717 1.000 17.936 505 ASP DDD O 1
ATOM 1714 N N . GLU D 1 20 ? -4.832 56.378 21.692 1.000 16.205 506 GLU DDD N 1
ATOM 1715 C CA . GLU D 1 20 ? -4.989 56.158 20.230 1.000 16.200 506 GLU DDD CA 1
ATOM 1716 C C . GLU D 1 20 ? -6.407 55.658 19.885 1.000 19.074 506 GLU DDD C 1
ATOM 1717 O O . GLU D 1 20 ? -6.982 54.806 20.629 1.000 19.508 506 GLU DDD O 1
ATOM 1723 N N . LEU D 1 21 ? -6.864 56.083 18.701 1.000 16.592 507 LEU DDD N 1
ATOM 1724 C CA . LEU D 1 21 ? -8.177 55.664 18.112 1.000 15.890 507 LEU DDD CA 1
ATOM 1725 C C . LEU D 1 21 ? -7.983 54.488 17.132 1.000 15.461 507 LEU DDD C 1
ATOM 1726 O O . LEU D 1 21 ? -7.262 54.633 16.094 1.000 15.643 507 LEU DDD O 1
ATOM 1731 N N . GLU D 1 22 ? -8.609 53.342 17.417 1.000 16.381 508 GLU DDD N 1
ATOM 1732 C CA . GLU D 1 22 ? -8.535 52.179 16.510 1.000 17.565 508 GLU DDD CA 1
ATOM 1733 C C . GLU D 1 22 ? -9.310 52.490 15.217 1.000 15.693 508 GLU DDD C 1
ATOM 1734 O O . GLU D 1 22 ? -10.441 53.022 15.304 1.000 17.379 508 GLU DDD O 1
ATOM 1740 N N . LEU D 1 23 ? -8.710 52.186 14.068 1.000 14.957 509 LEU DDD N 1
ATOM 1741 C CA . LEU D 1 23 ? -9.337 52.401 12.725 1.000 16.826 509 LEU DDD CA 1
ATOM 1742 C C . LEU D 1 23 ? -9.434 51.083 11.987 1.000 17.077 509 LEU DDD C 1
ATOM 1743 O O . LEU D 1 23 ? -8.439 50.353 11.896 1.000 16.217 509 LEU DDD O 1
ATOM 1748 N N . GLU D 1 24 ? -10.620 50.838 11.400 1.000 17.811 510 GLU DDD N 1
ATOM 1749 C CA . GLU D 1 24 ? -10.801 49.898 10.288 1.000 20.150 510 GLU DDD CA 1
ATOM 1750 C C . GLU D 1 24 ? -11.012 50.735 9.016 1.000 17.202 510 GLU DDD C 1
ATOM 1751 O O . GLU D 1 24 ? -11.476 51.905 9.115 1.000 19.228 510 GLU DDD O 1
ATOM 1757 N N . VAL D 1 25 ? -10.596 50.184 7.890 1.000 17.239 511 VAL DDD N 1
ATOM 1758 C CA . VAL D 1 25 ? -10.701 50.848 6.554 1.000 15.965 511 VAL DDD CA 1
ATOM 1759 C C . VAL D 1 25 ? -12.173 51.244 6.318 1.000 17.910 511 VAL DDD C 1
ATOM 1760 O O . VAL D 1 25 ? -13.055 50.446 6.649 1.000 18.676 511 VAL DDD O 1
ATOM 1764 N N . ASP D 1 26 ? -12.372 52.501 5.901 1.000 16.291 512 ASP DDD N 1
ATOM 1765 C CA . ASP D 1 26 ? -13.673 53.145 5.577 1.000 18.776 512 ASP DDD CA 1
ATOM 1766 C C . ASP D 1 26 ? -14.421 53.502 6.855 1.000 17.840 512 ASP DDD C 1
ATOM 1767 O O . ASP D 1 26 ? -15.547 53.933 6.756 1.000 19.280 512 ASP DDD O 1
ATOM 1772 N N . ASP D 1 27 ? -13.790 53.465 8.034 1.000 16.147 513 ASP DDD N 1
ATOM 1773 C CA . ASP D 1 27 ? -14.477 53.978 9.248 1.000 18.232 513 ASP DDD CA 1
ATOM 1774 C C . ASP D 1 27 ? -14.809 55.459 9.094 1.000 18.267 513 ASP DDD C 1
ATOM 1775 O O . ASP D 1 27 ? -13.978 56.273 8.669 1.000 17.536 513 ASP DDD O 1
ATOM 1780 N N . PRO D 1 28 ? -16.054 55.843 9.459 1.000 21.372 514 PRO DDD N 1
ATOM 1781 C CA . PRO D 1 28 ? -16.437 57.241 9.441 1.000 19.825 514 PRO DDD CA 1
ATOM 1782 C C . PRO D 1 28 ? -15.922 57.990 10.679 1.000 18.742 514 PRO DDD C 1
ATOM 1783 O O . PRO D 1 28 ? -16.078 57.486 11.776 1.000 21.263 514 PRO DDD O 1
ATOM 1787 N N . LEU D 1 29 ? -15.365 59.173 10.454 1.000 19.030 515 LEU DDD N 1
ATOM 1788 C CA . LEU D 1 29 ? -14.599 59.917 11.481 1.000 19.204 515 LEU DDD CA 1
ATOM 1789 C C . LEU D 1 29 ? -15.122 61.348 11.513 1.000 19.876 515 LEU DDD C 1
ATOM 1790 O O . LEU D 1 29 ? -15.392 61.916 10.444 1.000 19.902 515 LEU DDD O 1
ATOM 1795 N N . LEU D 1 30 ? -15.224 61.893 12.716 1.000 21.263 516 LEU DDD N 1
ATOM 1796 C CA . LEU D 1 30 ? -15.436 63.336 12.925 1.000 25.293 516 LEU DDD CA 1
ATOM 1797 C C . LEU D 1 30 ? -14.154 63.889 13.563 1.000 22.609 516 LEU DDD C 1
ATOM 1798 O O . LEU D 1 30 ? -13.835 63.492 14.708 1.000 25.727 516 LEU DDD O 1
ATOM 1803 N N . VAL D 1 31 ? -13.447 64.750 12.828 1.000 21.911 517 VAL DDD N 1
ATOM 1804 C CA . VAL D 1 31 ? -12.283 65.548 13.325 1.000 24.789 517 VAL DDD CA 1
ATOM 1805 C C . VAL D 1 31 ? -12.718 66.996 13.650 1.000 32.887 517 VAL DDD C 1
ATOM 1806 O O . VAL D 1 31 ? -12.872 67.791 12.689 1.000 39.277 517 VAL DDD O 1
ATOM 1810 N N . GLU D 1 32 ? -12.864 67.363 14.932 1.000 44.549 518 GLU DDD N 1
ATOM 1811 C CA . GLU D 1 32 ? -13.273 68.743 15.328 1.000 49.279 518 GLU DDD CA 1
ATOM 1812 C C . GLU D 1 32 ? -12.031 69.634 15.387 1.000 51.635 518 GLU DDD C 1
ATOM 1813 O O . GLU D 1 32 ? -12.097 70.762 14.877 1.000 61.991 518 GLU DDD O 1
ATOM 1819 N N . LEU D 1 33 ? -10.954 69.145 16.002 1.000 58.481 519 LEU DDD N 1
ATOM 1820 C CA . LEU D 1 33 ? -9.748 69.950 16.319 1.000 65.427 519 LEU DDD CA 1
ATOM 1821 C C . LEU D 1 33 ? -8.804 69.915 15.118 1.000 72.194 519 LEU DDD C 1
ATOM 1822 O O . LEU D 1 33 ? -8.857 68.927 14.359 1.000 75.239 519 LEU DDD O 1
ATOM 1824 N N . GLN D 1 34 ? -7.997 70.969 14.958 1.000 77.041 520 GLN DDD N 1
ATOM 1825 C CA . GLN D 1 34 ? -6.859 71.021 14.000 1.000 71.621 520 GLN DDD CA 1
ATOM 1826 C C . GLN D 1 34 ? -5.933 69.840 14.311 1.000 61.784 520 GLN DDD C 1
ATOM 1827 O O . GLN D 1 34 ? -6.067 69.259 15.409 1.000 68.076 520 GLN DDD O 1
ATOM 1829 N N . ALA D 1 35 ? -5.036 69.490 13.391 1.000 53.094 521 ALA DDD N 1
ATOM 1830 C CA . ALA D 1 35 ? -3.967 68.500 13.649 1.000 51.472 521 ALA DDD CA 1
ATOM 1831 C C . ALA D 1 35 ? -2.925 69.125 14.583 1.000 57.689 521 ALA DDD C 1
ATOM 1832 O O . ALA D 1 35 ? -2.807 70.358 14.606 1.000 57.746 521 ALA DDD O 1
ATOM 1834 N N . GLU D 1 36 ? -2.200 68.279 15.313 1.000 56.855 522 GLU DDD N 1
ATOM 1835 C CA . GLU D 1 36 ? -1.096 68.653 16.230 1.000 54.449 522 GLU DDD CA 1
ATOM 1836 C C . GLU D 1 36 ? 0.086 67.690 15.999 1.000 39.726 522 GLU DDD C 1
ATOM 1837 O O . GLU D 1 36 ? -0.049 66.485 16.360 1.000 36.508 522 GLU DDD O 1
ATOM 1843 N N . ASP D 1 37 ? 1.196 68.195 15.431 1.000 33.752 523 ASP DDD N 1
ATOM 1844 C CA . ASP D 1 37 ? 2.390 67.409 15.004 1.000 25.669 523 ASP DDD CA 1
ATOM 1845 C C . ASP D 1 37 ? 1.973 66.163 14.218 1.000 22.620 523 ASP DDD C 1
ATOM 1846 O O . ASP D 1 37 ? 2.502 65.109 14.497 1.000 22.538 523 ASP DDD O 1
ATOM 1851 N N . TYR D 1 38 ? 1.109 66.314 13.218 1.000 20.526 524 TYR DDD N 1
ATOM 1852 C CA . TYR D 1 38 ? 0.780 65.268 12.205 1.000 21.397 524 TYR DDD CA 1
ATOM 1853 C C . TYR D 1 38 ? 0.023 64.104 12.862 1.000 19.234 524 TYR DDD C 1
ATOM 1854 O O . TYR D 1 38 ? 0.132 62.969 12.385 1.000 18.383 524 TYR DDD O 1
ATOM 1863 N N . TRP D 1 39 ? -0.773 64.417 13.886 1.000 18.352 525 TRP DDD N 1
ATOM 1864 C CA . TRP D 1 39 ? -1.797 63.537 14.495 1.000 17.680 525 TRP DDD CA 1
ATOM 1865 C C . TRP D 1 39 ? -3.155 64.233 14.403 1.000 19.451 525 TRP DDD C 1
ATOM 1866 O O . TRP D 1 39 ? -3.285 65.424 14.668 1.000 20.476 525 TRP DDD O 1
ATOM 1877 N N . TYR D 1 40 ? -4.151 63.453 14.053 1.000 18.446 526 TYR DDD N 1
ATOM 1878 C CA . TYR D 1 40 ? -5.556 63.865 14.171 1.000 19.341 526 TYR DDD CA 1
ATOM 1879 C C . TYR D 1 40 ? -6.070 63.435 15.534 1.000 18.194 526 TYR DDD C 1
ATOM 1880 O O . TYR D 1 40 ? -5.711 62.340 16.018 1.000 19.203 526 TYR DDD O 1
ATOM 1889 N N . GLU D 1 41 ? -6.977 64.249 16.077 1.000 20.249 527 GLU DDD N 1
ATOM 1890 C CA . GLU D 1 41 ? -7.833 63.920 17.231 1.000 21.622 527 GLU DDD CA 1
ATOM 1891 C C . GLU D 1 41 ? -9.255 63.797 16.667 1.000 18.730 527 GLU DDD C 1
ATOM 1892 O O . GLU D 1 41 ? -9.701 64.755 15.973 1.000 22.786 527 GLU DDD O 1
ATOM 1898 N N . ALA D 1 42 ? -9.895 62.653 16.875 1.000 20.109 528 ALA DDD N 1
ATOM 1899 C CA . ALA D 1 42 ? -11.211 62.358 16.274 1.000 21.201 528 ALA DDD CA 1
ATOM 1900 C C . ALA D 1 42 ? -12.119 61.512 17.179 1.000 21.351 528 ALA DDD C 1
ATOM 1901 O O . ALA D 1 42 ? -11.677 60.814 18.087 1.000 21.027 528 ALA DDD O 1
ATOM 1903 N N . TYR D 1 43 ? -13.396 61.492 16.802 1.000 25.709 529 TYR DDD N 1
ATOM 1904 C CA . TYR D 1 43 ? -14.413 60.529 17.266 1.000 23.374 529 TYR DDD CA 1
ATOM 1905 C C . TYR D 1 43 ? -14.673 59.573 16.100 1.000 20.834 529 TYR DDD C 1
ATOM 1906 O O . TYR D 1 43 ? -14.815 60.083 14.967 1.000 21.666 529 TYR DDD O 1
ATOM 1915 N N . ASN D 1 44 ? -14.649 58.267 16.389 1.000 20.684 530 ASN DDD N 1
ATOM 1916 C CA . ASN D 1 44 ? -14.980 57.167 15.443 1.000 24.850 530 ASN DDD CA 1
ATOM 1917 C C . ASN D 1 44 ? -16.477 56.891 15.538 1.000 22.955 530 ASN DDD C 1
ATOM 1918 O O . ASN D 1 44 ? -16.928 56.391 16.560 1.000 24.929 530 ASN DDD O 1
ATOM 1923 N N . MET D 1 45 ? -17.208 57.194 14.468 1.000 24.276 531 MET DDD N 1
ATOM 1924 C CA . MET D 1 45 ? -18.694 57.165 14.504 1.000 25.005 531 MET DDD CA 1
ATOM 1925 C C . MET D 1 45 ? -19.220 55.720 14.475 1.000 27.241 531 MET DDD C 1
ATOM 1926 O O . MET D 1 45 ? -20.365 55.495 14.939 1.000 28.316 531 MET DDD O 1
ATOM 1931 N N . ARG D 1 46 ? -18.425 54.758 14.015 1.000 26.311 532 ARG DDD N 1
ATOM 1932 C CA . ARG D 1 46 ? -18.791 53.317 14.101 1.000 28.777 532 ARG DDD CA 1
ATOM 1933 C C . ARG D 1 46 ? -18.638 52.841 15.552 1.000 27.389 532 ARG DDD C 1
ATOM 1934 O O . ARG D 1 46 ? -19.572 52.183 16.061 1.000 29.224 532 ARG DDD O 1
ATOM 1942 N N . THR D 1 47 ? -17.476 53.086 16.172 1.000 27.058 533 THR DDD N 1
ATOM 1943 C CA . THR D 1 47 ? -17.128 52.485 17.492 1.000 26.592 533 THR DDD CA 1
ATOM 1944 C C . THR D 1 47 ? -17.617 53.383 18.632 1.000 25.121 533 THR DDD C 1
ATOM 1945 O O . THR D 1 47 ? -17.782 52.870 19.756 1.000 29.169 533 THR DDD O 1
ATOM 1949 N N . GLY D 1 48 ? -17.767 54.687 18.383 1.000 23.839 534 GLY DDD N 1
ATOM 1950 C CA . GLY D 1 48 ? -18.137 55.644 19.439 1.000 24.843 534 GLY DDD CA 1
ATOM 1951 C C . GLY D 1 48 ? -16.964 55.950 20.337 1.000 25.606 534 GLY DDD C 1
ATOM 1952 O O . GLY D 1 48 ? -17.202 56.548 21.389 1.000 27.501 534 GLY DDD O 1
ATOM 1953 N N . ALA D 1 49 ? -15.757 55.546 19.925 1.000 26.718 535 ALA DDD N 1
ATOM 1954 C CA . ALA D 1 49 ? -14.499 55.800 20.653 1.000 24.983 535 ALA DDD CA 1
ATOM 1955 C C . ALA D 1 49 ? -13.934 57.142 20.200 1.000 24.705 535 ALA DDD C 1
ATOM 1956 O O . ALA D 1 49 ? -14.253 57.567 19.075 1.000 24.790 535 ALA DDD O 1
ATOM 1958 N N . ARG D 1 50 ? -13.068 57.746 21.039 1.000 27.277 536 ARG DDD N 1
ATOM 1959 C CA . ARG D 1 50 ? -12.375 59.049 20.785 1.000 27.118 536 ARG DDD CA 1
ATOM 1960 C C . ARG D 1 50 ? -10.865 58.864 21.012 1.000 22.499 536 ARG DDD C 1
ATOM 1961 O O . ARG D 1 50 ? -10.486 58.099 21.916 1.000 27.113 536 ARG DDD O 1
ATOM 1969 N N . GLY D 1 51 ? -10.038 59.524 20.210 1.000 17.979 537 GLY DDD N 1
ATOM 1970 C CA . GLY D 1 51 ? -8.584 59.431 20.376 1.000 16.172 537 GLY DDD CA 1
ATOM 1971 C C . GLY D 1 51 ? -7.812 59.958 19.196 1.000 18.761 537 GLY DDD C 1
ATOM 1972 O O . GLY D 1 51 ? -8.356 60.671 18.380 1.000 19.617 537 GLY DDD O 1
ATOM 1973 N N . VAL D 1 52 ? -6.525 59.679 19.163 1.000 15.681 538 VAL DDD N 1
ATOM 1974 C CA . VAL D 1 52 ? -5.590 60.264 18.156 1.000 17.900 538 VAL DDD CA 1
ATOM 1975 C C . VAL D 1 52 ? -5.104 59.155 17.203 1.000 12.500 538 VAL DDD C 1
ATOM 1976 O O . VAL D 1 52 ? -5.002 57.955 17.615 1.000 14.699 538 VAL DDD O 1
ATOM 1980 N N . PHE D 1 53 ? -4.775 59.541 15.986 1.000 13.385 539 PHE DDD N 1
ATOM 1981 C CA . PHE D 1 53 ? -4.183 58.632 14.975 1.000 16.232 539 PHE DDD CA 1
ATOM 1982 C C . PHE D 1 53 ? -3.275 59.423 14.034 1.000 13.437 539 PHE DDD C 1
ATOM 1983 O O . PHE D 1 53 ? -3.373 60.646 13.913 1.000 13.037 539 PHE DDD O 1
ATOM 1991 N N . PRO D 1 54 ? -2.405 58.737 13.262 1.000 13.978 540 PRO DDD N 1
ATOM 1992 C CA . PRO D 1 54 ? -1.505 59.445 12.367 1.000 16.026 540 PRO DDD CA 1
ATOM 1993 C C . PRO D 1 54 ? -2.204 60.127 11.182 1.000 16.339 540 PRO DDD C 1
ATOM 1994 O O . PRO D 1 54 ? -3.156 59.586 10.653 1.000 18.168 540 PRO DDD O 1
ATOM 1998 N N . LEU D 1 55 ? -1.725 61.304 10.810 1.000 15.454 541 LEU DDD N 1
ATOM 1999 C CA . LEU D 1 55 ? -2.447 62.229 9.890 1.000 17.731 541 LEU DDD CA 1
ATOM 2000 C C . LEU D 1 55 ? -2.849 61.475 8.606 1.000 15.573 541 LEU DDD C 1
ATOM 2001 O O . LEU D 1 55 ? -3.992 61.702 8.049 1.000 18.116 541 LEU DDD O 1
ATOM 2006 N N . TYR D 1 56 ? -1.931 60.724 8.032 1.000 16.110 542 TYR DDD N 1
ATOM 2007 C CA . TYR D 1 56 ? -2.066 60.204 6.650 1.000 15.883 542 TYR DDD CA 1
ATOM 2008 C C . TYR D 1 56 ? -2.980 58.970 6.578 1.000 14.768 542 TYR DDD C 1
ATOM 2009 O O . TYR D 1 56 ? -3.149 58.476 5.438 1.000 16.251 542 TYR DDD O 1
ATOM 2018 N N . TYR D 1 57 ? -3.598 58.544 7.684 1.000 14.739 543 TYR DDD N 1
ATOM 2019 C CA . TYR D 1 57 ? -4.497 57.362 7.765 1.000 14.924 543 TYR DDD CA 1
ATOM 2020 C C . TYR D 1 57 ? -5.945 57.746 7.427 1.000 15.505 543 TYR DDD C 1
ATOM 2021 O O . TYR D 1 57 ? -6.780 56.803 7.359 1.000 16.245 543 TYR DDD O 1
ATOM 2030 N N . ALA D 1 58 ? -6.218 59.032 7.210 1.000 13.933 544 ALA DDD N 1
ATOM 2031 C CA . ALA D 1 58 ? -7.580 59.479 6.845 1.000 15.715 544 ALA DDD CA 1
ATOM 2032 C C . ALA D 1 58 ? -7.567 60.496 5.710 1.000 17.469 544 ALA DDD C 1
ATOM 2033 O O . ALA D 1 58 ? -6.595 61.219 5.498 1.000 20.552 544 ALA DDD O 1
ATOM 2035 N N . ILE D 1 59 ? -8.676 60.501 4.976 1.000 17.369 545 ILE DDD N 1
ATOM 2036 C CA . ILE D 1 59 ? -8.940 61.464 3.868 1.000 18.845 545 ILE DDD CA 1
ATOM 2037 C C . ILE D 1 59 ? -10.207 62.230 4.198 1.000 16.518 545 ILE DDD C 1
ATOM 2038 O O . ILE D 1 59 ? -10.990 61.732 4.989 1.000 18.382 545 ILE DDD O 1
ATOM 2043 N N . GLU D 1 60 ? -10.333 63.428 3.638 1.000 22.622 546 GLU DDD N 1
ATOM 2044 C CA . GLU D 1 60 ? -11.560 64.256 3.772 1.000 26.504 546 GLU DDD CA 1
ATOM 2045 C C . GLU D 1 60 ? -12.645 63.644 2.891 1.000 25.424 546 GLU DDD C 1
ATOM 2046 O O . GLU D 1 60 ? -12.364 63.290 1.721 1.000 25.519 546 GLU DDD O 1
ATOM 2052 N N . VAL D 1 61 ? -13.855 63.591 3.418 1.000 28.239 547 VAL DDD N 1
ATOM 2053 C CA . VAL D 1 61 ? -15.036 63.193 2.605 1.000 33.012 547 VAL DDD CA 1
ATOM 2054 C C . VAL D 1 61 ? -15.380 64.328 1.621 1.000 39.954 547 VAL DDD C 1
ATOM 2055 O O . VAL D 1 61 ? -15.093 65.533 1.916 1.000 33.285 547 VAL DDD O 1
ATOM 2059 N N . THR D 1 62 ? -15.972 63.954 0.481 1.000 44.290 548 THR DDD N 1
ATOM 2060 C CA . THR D 1 62 ? -16.306 64.878 -0.638 1.000 53.193 548 THR DDD CA 1
ATOM 2061 C C . THR D 1 62 ? -17.691 65.488 -0.389 1.000 55.144 548 THR DDD C 1
ATOM 2062 O O . THR D 1 62 ? -17.909 66.122 0.642 1.000 53.476 548 THR DDD O 1
#

Foldseek 3Di:
DFFKFFQDFDDDPDPQADGDDHGFTWDFPDDADPQKTWTQGPVPRDTGIDGNVRIDTDD/DFFKFFQDADDDPDDQADGDDGGFTWDFPDDADPQKTWTQGVVVRDTGIDGNPRMDTDD/DDFFKFFQDADDDPDDQADGDDHGFTWAFPDDDDPQKTWTQGPVPRDTHIDGNVRMDTPD/DFFKFFQDADDDPDPQADGDDGRFTWDFPDDDDPQKTWIQGPVVRDTHIDGNVRMDTDD

Secondary structure (P-SEA, 3-state):
cccccccbbbbbccccbbbbccbbbbbbccccccccccccccccccccccccccccccc/ccccccccccccccccbbbbccbbbbbbccccccccccccccccccccccccccccccc/ccccbbbcbbbbbccccbbbbccbbbbbbccccccccccccccccccccccccccccccc/cccbbbcbbbbbccccbbbbccbbbbbbccccccccccccccccccccccccccccccc

Solvent-accessible surface area: 13328 Å² total; per-residue (Å²): 186,52,40,5,68,1,71,49,54,2,30,43,126,28,188,62,15,1,69,0,64,92,90,4,32,0,60,2,106,69,56,39,107,76,96,2,23,59,4,75,0,81,134,67,38,44,166,8,8,0,0,36,72,1,14,84,130,47,186,187,45,50,19,82,1,58,47,62,2,28,42,91,30,189,47,17,2,69,0,77,94,90,5,36,0,46,14,149,119,172,37,123,114,84,8,35,80,0,69,0,79,119,66,39,47,169,9,13,0,0,37,73,0,10,88,142,40,190,171,146,49,25,3,73,1,68,50,50,0,31,41,84,35,177,51,13,1,68,0,72,94,89,6,34,0,14,3,82,56,47,43,116,93,93,3,29,59,3,57,0,72,131,65,40,46,144,5,7,0,0,42,75,1,12,85,108,67,130,188,56,48,20,77,1,60,49,50,1,27,44,105,31,190,65,15,1,70,0,76,94,90,5,39,0,40,18,162,51,87,44,104,68,87,0,38,57,6,66,0,79,134,64,41,46,180,13,14,0,0,34,70,0,12,86,138,46,178

Radius of gyration: 22.71 Å; Cα contacts (8 Å, |Δi|>4): 601; chains: 4; bounding box: 47×62×47 Å